Protein AF-0000000076607103 (afdb_homodimer)

Organism: NCBI:txid889453

Nearest PDB structures (foldseek):
  3c5o-assembly1_D  TM=8.698E-01  e=1.217E-13  Rhodopseudomonas palustris CGA009
  3c5o-assembly1_A  TM=8.459E-01  e=9.320E-14  Rhodopseudomonas palustris CGA009
  4pux-assembly1_A  TM=8.253E-01  e=1.853E-12  Acinetobacter baumannii AYE
  3g7g-assembly1_A  TM=8.418E-01  e=6.325E-12  Clostridium acetobutylicum ATCC 824
  3g7g-assembly1_D  TM=8.416E-01  e=3.491E-11  Clostridium acetobutylicum ATCC 824

Secondary structure (DSSP, 8-state):
------------------------------------B-EEEEEEEEEEE-PPEEEEEETTEEEEEEEEEEEEEE-SS-EEEEEEEEEEEEEE-TTS-EEEEEEEEEEETTS-EEEEEEEEEEEESSSEEEEEEEEEE--TTSTTGGGGGS-EEEEEE-PPPPTT---EEEEEEEEE-/------------------------------------B-EEEEEEEEEEE-PPEEEEEETTEEEEEEEEEEEEEEESS-EEEEEEEEEEEEEE-TTS-EEEEEEEEEEETTS-EEEEEEEEEEEESSSEEEEEEEEEE--TTSTTGGGGGS-EEEEEE-PPPPTT---EEEEEEEEE-

pLDDT: mean 83.64, std 25.49, range [22.05, 98.88]

InterPro domains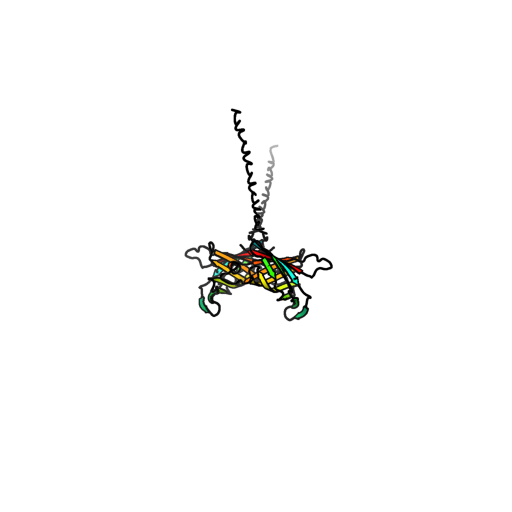:
  IPR020915 Uncharacterised protein family UPF0311 [PTHR37315] (35-120)

Foldseek 3Di:
DDDPPPPDPPPPPPPPPPPPPPPPPPCVVVPPPDDDFDKAWAKKWKWFKDDKDWPQQDPFATKIKIFTQKTWMDGPPWTFMWHRGWMWIWGQGPVGKIWIWTWTWTATPVGWIKIKTWIWIWDDDPDTDIKIKIAMDTDPPDPCNVSNPFTKMKGKAFDDDDPPDGGIIMMIIITGD/DDDPPVPPPPPPPPPPPPPPPPPPPPCVVVPPPPDDFDKAWAKKWKWFKDDKDWPQQDPFATKIKIFTQKTWMDDDPWTFMWHRGWIWIWGQGPVGKIWIWTWTWTATPVGWIKIKTWIWIWDDDPDTDIKIKIAMDTDPPDPCNVSNPFTKMKGKAFDDDDPPDGGIIMMIIITGD

Radius of gyration: 33.24 Å; Cα contacts (8 Å, |Δi|>4): 807; chains: 2; bounding box: 91×123×113 Å

Solvent-accessible surface area (backbone atoms only — not comparable to full-atom values): 19493 Å² total; per-residue (Å²): 133,86,80,79,79,76,78,78,76,78,75,78,74,73,76,76,73,72,74,70,74,70,72,72,70,74,73,72,68,72,69,77,55,58,54,69,50,52,30,38,56,48,34,41,29,43,37,28,44,52,74,73,42,77,74,37,82,49,100,74,28,36,32,38,36,31,38,32,59,17,43,37,34,44,34,86,90,46,43,35,33,32,44,65,43,48,38,31,45,32,37,36,37,88,87,64,35,34,40,35,42,27,42,38,40,35,36,34,75,90,66,49,61,32,45,40,38,44,37,32,44,35,31,87,60,100,55,79,40,44,40,30,47,41,50,53,48,41,51,77,92,44,100,49,32,70,53,60,66,60,54,30,36,34,39,63,43,77,67,87,73,54,94,89,49,77,54,50,35,36,37,40,35,25,39,58,101,134,83,77,77,74,77,78,76,77,77,76,74,74,74,74,77,74,71,72,71,76,70,73,72,70,72,73,73,67,68,68,77,54,59,56,70,49,50,30,37,58,47,33,41,29,44,37,28,44,50,74,73,42,77,74,36,82,50,101,74,30,36,33,36,35,32,40,32,59,17,43,38,34,44,34,87,90,46,44,36,33,33,45,66,42,48,38,32,45,32,36,34,37,88,86,65,35,35,40,36,42,29,42,38,40,34,35,34,74,90,67,51,60,32,44,39,38,41,37,32,46,34,31,88,61,101,56,78,42,45,40,29,47,40,49,52,47,41,51,79,92,43,99,49,34,71,54,60,65,60,54,30,35,33,39,65,42,77,66,86,74,54,94,89,49,78,56,50,37,36,36,40,37,25,38,56,103

Structure (mmCIF, N/CA/C/O backbone):
data_AF-0000000076607103-model_v1
#
loop_
_entity.id
_entity.type
_entity.pdbx_description
1 polymer 'Uncharacterized protein'
#
loop_
_atom_site.group_PDB
_atom_site.id
_atom_site.type_symbol
_atom_site.label_atom_id
_atom_site.label_alt_id
_atom_site.label_comp_id
_atom_site.label_asym_id
_atom_site.label_entity_id
_atom_site.label_seq_id
_atom_site.pdbx_PDB_ins_code
_atom_site.Cartn_x
_atom_site.Cartn_y
_atom_site.Cartn_z
_atom_site.occupancy
_atom_site.B_iso_or_equiv
_atom_site.auth_seq_id
_atom_site.auth_comp_id
_atom_site.auth_asym_id
_atom_site.auth_atom_id
_atom_site.pdbx_PDB_model_num
ATOM 1 N N . MET A 1 1 ? 32.188 -37.375 -94.125 1 26.98 1 MET A N 1
ATOM 2 C CA . MET A 1 1 ? 32.625 -36.094 -93.625 1 26.98 1 MET A CA 1
ATOM 3 C C . MET A 1 1 ? 31.531 -35.406 -92.812 1 26.98 1 MET A C 1
ATOM 5 O O . MET A 1 1 ? 31.516 -34.188 -92.688 1 26.98 1 MET A O 1
ATOM 9 N N . THR A 1 2 ? 30.5 -36.219 -92.375 1 30.75 2 THR A N 1
ATOM 10 C CA . THR A 1 2 ? 29.203 -35.75 -91.875 1 30.75 2 THR A CA 1
ATOM 11 C C . THR A 1 2 ? 29.375 -34.906 -90.625 1 30.75 2 THR A C 1
ATOM 13 O O . THR A 1 2 ? 30.031 -35.344 -89.688 1 30.75 2 THR A O 1
ATOM 16 N N . VAL A 1 3 ? 29.031 -33.625 -90.688 1 27.77 3 VAL A N 1
ATOM 17 C CA . VAL A 1 3 ? 29.094 -32.375 -89.938 1 27.77 3 VAL A CA 1
ATOM 18 C C . VAL A 1 3 ? 28.375 -32.562 -88.625 1 27.77 3 VAL A C 1
ATOM 20 O O . VAL A 1 3 ? 27.297 -33.188 -88.562 1 27.77 3 VAL A O 1
ATOM 23 N N . LEU A 1 4 ? 29.047 -32.469 -87.375 1 28.75 4 LEU A N 1
ATOM 24 C CA . LEU A 1 4 ? 29 -32.562 -85.938 1 28.75 4 LEU A CA 1
ATOM 25 C C . LEU A 1 4 ? 28.078 -31.5 -85.375 1 28.75 4 LEU A C 1
ATOM 27 O O . LEU A 1 4 ? 28.469 -30.344 -85.25 1 28.75 4 LEU A O 1
ATOM 31 N N . SER A 1 5 ? 26.812 -31.359 -86.062 1 28.78 5 SER A N 1
ATOM 32 C CA . SER A 1 5 ? 26.125 -30.156 -85.562 1 28.78 5 SER A CA 1
ATOM 33 C C . SER A 1 5 ? 26 -30.156 -84.062 1 28.78 5 SER A C 1
ATOM 35 O O . SER A 1 5 ? 25.562 -31.156 -83.438 1 28.78 5 SER A O 1
ATOM 37 N N . LYS A 1 6 ? 26.656 -29.266 -83.312 1 26.55 6 LYS A N 1
ATOM 38 C CA . LYS A 1 6 ? 26.938 -28.859 -81.938 1 26.55 6 LYS A CA 1
ATOM 39 C C . LYS A 1 6 ? 25.656 -28.391 -81.25 1 26.55 6 LYS A C 1
ATOM 41 O O . LYS A 1 6 ? 25.156 -27.297 -81.562 1 26.55 6 LYS A O 1
ATOM 46 N N . SER A 1 7 ? 24.516 -29.109 -81.312 1 28.84 7 SER A N 1
ATOM 47 C CA . SER A 1 7 ? 23.359 -28.406 -80.75 1 28.84 7 SER A CA 1
ATOM 48 C C . SER A 1 7 ? 23.641 -27.969 -79.312 1 28.84 7 SER A C 1
ATOM 50 O O . SER A 1 7 ? 24.219 -28.734 -78.562 1 28.84 7 SER A O 1
ATOM 52 N N . ILE A 1 8 ? 23.688 -26.656 -79.062 1 29.14 8 ILE A N 1
ATOM 53 C CA . ILE A 1 8 ? 23.906 -25.766 -77.938 1 29.14 8 ILE A CA 1
ATOM 54 C C . ILE A 1 8 ? 22.859 -26.047 -76.875 1 29.14 8 ILE A C 1
ATOM 56 O O . ILE A 1 8 ? 21.656 -25.969 -77.125 1 29.14 8 ILE A O 1
ATOM 60 N N . GLY A 1 9 ? 23.078 -27.109 -76 1 26.11 9 GLY A N 1
ATOM 61 C CA . GLY A 1 9 ? 22.25 -27.438 -74.875 1 26.11 9 GLY A CA 1
ATOM 62 C C . GLY A 1 9 ? 21.953 -26.25 -74 1 26.11 9 GLY A C 1
ATOM 63 O O . GLY A 1 9 ? 22.875 -25.594 -73.5 1 26.11 9 GLY A O 1
ATOM 64 N N . MET A 1 10 ? 20.891 -25.438 -74.375 1 25.95 10 MET A N 1
ATOM 65 C CA . MET A 1 10 ? 20.5 -24.266 -73.562 1 25.95 10 MET A CA 1
ATOM 66 C C . MET A 1 10 ? 20.328 -24.641 -72.125 1 25.95 10 MET A C 1
ATOM 68 O O . MET A 1 10 ? 19.609 -25.578 -71.75 1 25.95 10 MET A O 1
ATOM 72 N N . LEU A 1 11 ? 21.328 -24.344 -71.312 1 27.38 11 LEU A N 1
ATOM 73 C CA . LEU A 1 11 ? 21.438 -24.453 -69.875 1 27.38 11 LEU A CA 1
ATOM 74 C C . LEU A 1 11 ? 20.328 -23.672 -69.125 1 27.38 11 LEU A C 1
ATOM 76 O O . LEU A 1 11 ? 20.234 -22.453 -69.312 1 27.38 11 LEU A O 1
ATOM 80 N N . PHE A 1 12 ? 19.078 -24.219 -69.188 1 28.28 12 PHE A N 1
ATOM 81 C CA . PHE A 1 12 ? 18 -23.547 -68.5 1 28.28 12 PHE A CA 1
ATOM 82 C C . PHE A 1 12 ? 18.422 -23.312 -67 1 28.28 12 PHE A C 1
ATOM 84 O O . PHE A 1 12 ? 18.766 -24.25 -66.312 1 28.28 12 PHE A O 1
ATOM 91 N N . LEU A 1 13 ? 19.047 -22.172 -66.75 1 27.44 13 LEU A N 1
ATOM 92 C CA . LEU A 1 13 ? 19.375 -21.672 -65.438 1 27.44 13 LEU A CA 1
ATOM 93 C C . LEU A 1 13 ? 18.125 -21.578 -64.562 1 27.44 13 LEU A C 1
ATOM 95 O O . LEU A 1 13 ? 17.203 -20.812 -64.875 1 27.44 13 LEU A O 1
ATOM 99 N N . THR A 1 14 ? 17.609 -22.703 -64.125 1 33.16 14 THR A N 1
ATOM 100 C CA . THR A 1 14 ? 16.516 -22.656 -63.156 1 33.16 14 THR A CA 1
ATOM 101 C C . THR A 1 14 ? 16.844 -21.703 -62 1 33.16 14 THR A C 1
ATOM 103 O O . THR A 1 14 ? 17.859 -21.844 -61.344 1 33.16 14 THR A O 1
ATOM 106 N N . GLY A 1 15 ? 16.547 -20.422 -62.219 1 30.48 15 GLY A N 1
ATOM 107 C CA . GLY A 1 15 ? 16.656 -19.438 -61.125 1 30.48 15 GLY A CA 1
ATOM 108 C C . GLY A 1 15 ? 15.969 -19.875 -59.844 1 30.48 15 GLY A C 1
ATOM 109 O O . GLY A 1 15 ? 14.789 -20.234 -59.875 1 30.48 15 GLY A O 1
ATOM 110 N N . LEU A 1 16 ? 16.734 -20.5 -59.031 1 33.25 16 LEU A N 1
ATOM 111 C CA . LEU A 1 16 ? 16.344 -20.812 -57.656 1 33.25 16 LEU A CA 1
ATOM 112 C C . LEU A 1 16 ? 15.742 -19.578 -56.969 1 33.25 16 LEU A C 1
ATOM 114 O O . LEU A 1 16 ? 16.422 -18.578 -56.781 1 33.25 16 LEU A O 1
ATOM 118 N N . PHE A 1 17 ? 14.469 -19.281 -57.281 1 33.81 17 PHE A N 1
ATOM 119 C CA . PHE A 1 17 ? 13.789 -18.266 -56.5 1 33.81 17 PHE A CA 1
ATOM 120 C C . PHE A 1 17 ? 13.883 -18.578 -55 1 33.81 17 PHE A C 1
ATOM 122 O O . PHE A 1 17 ? 13.453 -19.656 -54.562 1 33.81 17 PHE A O 1
ATOM 129 N N . MET A 1 18 ? 14.984 -18.172 -54.344 1 33.03 18 MET A N 1
ATOM 130 C CA . MET A 1 18 ? 15.031 -18.172 -52.875 1 33.03 18 MET A CA 1
ATOM 131 C C . MET A 1 18 ? 13.812 -17.453 -52.312 1 33.03 18 MET A C 1
ATOM 133 O O . MET A 1 18 ? 13.578 -16.281 -52.594 1 33.03 18 MET A O 1
ATOM 137 N N . ASN A 1 19 ? 12.664 -18.094 -52.312 1 37.97 19 ASN A N 1
ATOM 138 C CA . ASN A 1 19 ? 11.617 -17.5 -51.469 1 37.97 19 ASN A CA 1
ATOM 139 C C . ASN A 1 19 ? 12.172 -17.062 -50.125 1 37.97 19 ASN A C 1
ATOM 141 O O . ASN A 1 19 ? 12.719 -17.875 -49.375 1 37.97 19 ASN A O 1
ATOM 145 N N . GLY A 1 20 ? 12.742 -15.859 -50.156 1 33.44 20 GLY A N 1
ATOM 146 C CA . GLY A 1 20 ? 13 -15.234 -48.875 1 33.44 20 GLY A CA 1
ATOM 147 C C . GLY A 1 20 ? 11.852 -15.414 -47.875 1 33.44 20 GLY A C 1
ATOM 148 O O . GLY A 1 20 ? 10.727 -14.992 -48.156 1 33.44 20 GLY A O 1
ATOM 149 N N . LEU A 1 21 ? 11.805 -16.5 -47.188 1 33.97 21 LEU A N 1
ATOM 150 C CA . LEU A 1 21 ? 10.953 -16.531 -46 1 33.97 21 LEU A CA 1
ATOM 151 C C . LEU A 1 21 ? 11.039 -15.227 -45.25 1 33.97 21 LEU A C 1
ATOM 153 O O . LEU A 1 21 ? 12.109 -14.852 -44.75 1 33.97 21 LEU A O 1
ATOM 157 N N . SER A 1 22 ? 10.352 -14.25 -45.75 1 33.19 22 SER A N 1
ATOM 158 C CA . SER A 1 22 ? 10.148 -13.133 -44.844 1 33.19 22 SER A CA 1
ATOM 159 C C . SER A 1 22 ? 9.688 -13.617 -43.469 1 33.19 22 SER A C 1
ATOM 161 O O . SER A 1 22 ? 8.633 -14.25 -43.375 1 33.19 22 SER A O 1
ATOM 163 N N . ALA A 1 23 ? 10.578 -13.883 -42.625 1 35.94 23 ALA A N 1
ATOM 164 C CA . ALA A 1 23 ? 10.227 -13.961 -41.219 1 35.94 23 ALA A CA 1
ATOM 165 C C . ALA A 1 23 ? 9.25 -12.859 -40.844 1 35.94 23 ALA A C 1
ATOM 167 O O . ALA A 1 23 ? 9.555 -11.672 -40.969 1 35.94 23 ALA A O 1
ATOM 168 N N . GLN A 1 24 ? 8.008 -13.109 -41.031 1 32.88 24 GLN A N 1
ATOM 169 C CA . GLN A 1 24 ? 7.066 -12.234 -40.344 1 32.88 24 GLN A CA 1
ATOM 170 C C . GLN A 1 24 ? 7.484 -12.016 -38.875 1 32.88 24 GLN A C 1
ATOM 172 O O . GLN A 1 24 ? 7.48 -12.953 -38.094 1 32.88 24 GLN A O 1
ATOM 177 N N . GLU A 1 25 ? 8.383 -11.133 -38.719 1 33.47 25 GLU A N 1
ATOM 178 C CA . GLU A 1 25 ? 8.547 -10.641 -37.344 1 33.47 25 GLU A CA 1
ATOM 179 C C . GLU A 1 25 ? 7.203 -10.344 -36.688 1 33.47 25 GLU A C 1
ATOM 181 O O . GLU A 1 25 ? 6.516 -9.398 -37.094 1 33.47 25 GLU A O 1
ATOM 186 N N . ASN A 1 26 ? 6.434 -11.359 -36.5 1 33.41 26 ASN A N 1
ATOM 187 C CA . ASN A 1 26 ? 5.367 -11.055 -35.531 1 33.41 26 ASN A CA 1
ATOM 188 C C . ASN A 1 26 ? 5.859 -10.141 -34.438 1 33.41 26 ASN A C 1
ATOM 190 O O . ASN A 1 26 ? 6.676 -10.547 -33.594 1 33.41 26 ASN A O 1
ATOM 194 N N . ASP A 1 27 ? 6.062 -8.922 -34.75 1 32.72 27 ASP A N 1
ATOM 195 C CA . ASP A 1 27 ? 6.199 -7.855 -33.781 1 32.72 27 ASP A CA 1
ATOM 196 C C . ASP A 1 27 ? 5.191 -8.023 -32.625 1 32.72 27 ASP A C 1
ATOM 198 O O . ASP A 1 27 ? 4.027 -7.645 -32.781 1 32.72 27 ASP A O 1
ATOM 202 N N . ASP A 1 28 ? 5.102 -9.188 -32.031 1 34.38 28 ASP A N 1
ATOM 203 C CA . ASP A 1 28 ? 4.453 -9.289 -30.734 1 34.38 28 ASP A CA 1
ATOM 204 C C . ASP A 1 28 ? 4.762 -8.07 -29.875 1 34.38 28 ASP A C 1
ATOM 206 O O . ASP A 1 28 ? 5.746 -8.062 -29.125 1 34.38 28 ASP A O 1
ATOM 210 N N . SER A 1 29 ? 4.672 -6.898 -30.391 1 35.66 29 SER A N 1
ATOM 211 C CA . SER A 1 29 ? 4.641 -5.699 -29.562 1 35.66 29 SER A CA 1
ATOM 212 C C . SER A 1 29 ? 3.881 -5.938 -28.266 1 35.66 29 SER A C 1
ATOM 214 O O . SER A 1 29 ? 2.666 -6.145 -28.281 1 35.66 29 SER A O 1
ATOM 216 N N . HIS A 1 30 ? 4.395 -6.703 -27.359 1 37.84 30 HIS A N 1
ATOM 217 C CA . HIS A 1 30 ? 3.918 -6.766 -25.984 1 37.84 30 HIS A CA 1
ATOM 218 C C . HIS A 1 30 ? 3.41 -5.406 -25.516 1 37.84 30 HIS A C 1
ATOM 220 O O . HIS A 1 30 ? 4.199 -4.48 -25.312 1 37.84 30 HIS A O 1
ATOM 226 N N . GLU A 1 31 ? 2.404 -4.836 -26.109 1 39.62 31 GLU A N 1
ATOM 227 C CA . GLU A 1 31 ? 1.742 -3.629 -25.625 1 39.62 31 GLU A CA 1
ATOM 228 C C . GLU A 1 31 ? 1.631 -3.635 -24.094 1 39.62 31 GLU A C 1
ATOM 230 O O . GLU A 1 31 ? 1.064 -4.562 -23.516 1 39.62 31 GLU A O 1
ATOM 235 N N . ILE A 1 32 ? 2.66 -3.176 -23.375 1 45.41 32 ILE A N 1
ATOM 236 C CA . ILE A 1 32 ? 2.52 -2.85 -21.969 1 45.41 32 ILE A CA 1
ATOM 237 C C . ILE A 1 32 ? 1.121 -2.297 -21.703 1 45.41 32 ILE A C 1
ATOM 239 O O . ILE A 1 32 ? 0.73 -1.277 -22.281 1 45.41 32 ILE A O 1
ATOM 243 N N . ILE A 1 33 ? 0.209 -3.129 -21.469 1 47.59 33 ILE A N 1
ATOM 244 C CA . ILE A 1 33 ? -1.151 -2.725 -21.141 1 47.59 33 ILE A CA 1
ATOM 245 C C . ILE A 1 33 ? -1.14 -1.919 -19.844 1 47.59 33 ILE A C 1
ATOM 247 O O . ILE A 1 33 ? -0.77 -2.436 -18.781 1 47.59 33 ILE A O 1
ATOM 251 N N . TYR A 1 34 ? -0.849 -0.657 -19.969 1 50.16 34 TYR A N 1
ATOM 252 C CA . TYR A 1 34 ? -1.024 0.278 -18.859 1 50.16 34 TYR A CA 1
ATOM 253 C C . TYR A 1 34 ? -2.488 0.361 -18.453 1 50.16 34 TYR A C 1
ATOM 255 O O . TYR A 1 34 ? -3.379 0.423 -19.297 1 50.16 34 TYR A O 1
ATOM 263 N N . LYS A 1 35 ? -2.771 -0.432 -17.469 1 62.88 35 LYS A N 1
ATOM 264 C CA . LYS A 1 35 ? -4.082 -0.158 -16.891 1 62.88 35 LYS A CA 1
ATOM 265 C C . LYS A 1 35 ? -4 0.951 -15.836 1 62.88 35 LYS A C 1
ATOM 267 O O . LYS A 1 35 ? -3.023 1.035 -15.094 1 62.88 35 LYS A O 1
ATOM 272 N N . SER A 1 36 ? -4.578 2.059 -16.094 1 64.38 36 SER A N 1
ATOM 273 C CA . SER A 1 36 ? -4.562 3.186 -15.172 1 64.38 36 SER A CA 1
ATOM 274 C C . SER A 1 36 ? -5.543 2.973 -14.023 1 64.38 36 SER A C 1
ATOM 276 O O . SER A 1 36 ? -6.703 2.613 -14.25 1 64.38 36 SER A O 1
ATOM 278 N N . PHE A 1 37 ? -4.848 2.754 -12.867 1 79.75 37 PHE A N 1
ATOM 279 C CA . PHE A 1 37 ? -5.703 2.928 -11.695 1 79.75 37 PHE A CA 1
ATOM 280 C C . PHE A 1 37 ? -6.168 4.375 -11.578 1 79.75 37 PHE A C 1
ATOM 282 O O . PHE A 1 37 ? -5.375 5.301 -11.75 1 79.75 37 PHE A O 1
ATOM 289 N N . LYS A 1 38 ? -7.387 4.461 -11.492 1 85.94 38 LYS A N 1
ATOM 290 C CA . LYS A 1 38 ? -7.887 5.793 -11.164 1 85.94 38 LYS A CA 1
ATOM 291 C C . LYS A 1 38 ? -7.641 6.129 -9.695 1 85.94 38 LYS A C 1
ATOM 293 O O . LYS A 1 38 ? -7.793 5.27 -8.828 1 85.94 38 LYS A O 1
ATOM 298 N N . THR A 1 39 ? -7.125 7.32 -9.508 1 90.56 39 THR A N 1
ATOM 299 C CA . THR A 1 39 ? -6.945 7.793 -8.141 1 90.56 39 THR A CA 1
ATOM 300 C C . THR A 1 39 ? -7.59 9.164 -7.949 1 90.56 39 THR A C 1
ATOM 302 O O . THR A 1 39 ? -7.848 9.875 -8.922 1 90.56 39 THR A O 1
ATOM 305 N N . GLU A 1 40 ? -7.902 9.453 -6.77 1 90.94 40 GLU A N 1
ATOM 306 C CA . GLU A 1 40 ? -8.438 10.742 -6.363 1 90.94 40 GLU A CA 1
ATOM 307 C C . GLU A 1 40 ? -7.562 11.391 -5.293 1 90.94 40 GLU A C 1
ATOM 309 O O . GLU A 1 40 ? -7.23 10.758 -4.289 1 90.94 40 GLU A O 1
ATOM 314 N N . LEU A 1 41 ? -7.219 12.641 -5.594 1 94.25 41 LEU A N 1
ATOM 315 C CA . LEU A 1 41 ? -6.488 13.367 -4.562 1 94.25 41 LEU A CA 1
ATOM 316 C C . LEU A 1 41 ? -7.367 13.602 -3.34 1 94.25 41 LEU A C 1
ATOM 318 O O . LEU A 1 41 ? -8.445 14.188 -3.449 1 94.25 41 LEU A O 1
ATOM 322 N N . VAL A 1 42 ? -6.906 13.164 -2.252 1 96.19 42 VAL A N 1
ATOM 323 C CA . VAL A 1 42 ? -7.641 13.359 -1.008 1 96.19 42 VAL A CA 1
ATOM 324 C C . VAL A 1 42 ? -7.168 14.648 -0.33 1 96.19 42 VAL A C 1
ATOM 326 O O . VAL A 1 42 ? -7.977 15.523 -0.014 1 96.19 42 VAL A O 1
ATOM 329 N N . TRP A 1 43 ? -5.844 14.734 -0.106 1 97 43 TRP A N 1
ATOM 330 C CA . TRP A 1 43 ? -5.27 15.992 0.368 1 97 43 TRP A CA 1
ATOM 331 C C . TRP A 1 43 ? -3.791 16.094 0.01 1 97 43 TRP A C 1
ATOM 333 O O . TRP A 1 43 ? -3.186 15.102 -0.415 1 97 43 TRP A O 1
ATOM 343 N N . GLU A 1 44 ? -3.291 17.281 0.095 1 97.12 44 GLU A N 1
ATOM 344 C CA . GLU A 1 44 ? -1.863 17.578 0.172 1 97.12 44 GLU A CA 1
ATOM 345 C C . GLU A 1 44 ? -1.49 18.141 1.538 1 97.12 44 GLU A C 1
ATOM 347 O O . GLU A 1 44 ? -2.219 18.969 2.094 1 97.12 44 GLU A O 1
ATOM 352 N N . ALA A 1 45 ? -0.36 17.703 1.973 1 98.12 45 ALA A N 1
ATOM 353 C CA . ALA A 1 45 ? 0.106 18.188 3.271 1 98.12 45 ALA A CA 1
ATOM 354 C C . ALA A 1 45 ? 1.499 18.797 3.162 1 98.12 45 ALA A C 1
ATOM 356 O O . ALA A 1 45 ? 2.338 18.312 2.395 1 98.12 45 ALA A O 1
ATOM 357 N N . LYS A 1 46 ? 1.69 19.797 3.877 1 98 46 LYS A N 1
ATOM 358 C CA . LYS A 1 46 ? 3.01 20.312 4.223 1 98 46 LYS A CA 1
ATOM 359 C C . LYS A 1 46 ? 3.395 19.938 5.648 1 98 46 LYS A C 1
ATOM 361 O O . LYS A 1 46 ? 2.805 20.438 6.609 1 98 46 LYS A O 1
ATOM 366 N N . VAL A 1 47 ? 4.371 19.109 5.754 1 98.69 47 VAL A N 1
ATOM 367 C CA . VAL A 1 47 ? 4.719 18.562 7.059 1 98.69 47 VAL A CA 1
ATOM 368 C C . VAL A 1 47 ? 6.082 19.094 7.496 1 98.69 47 VAL A C 1
ATOM 370 O O . VAL A 1 47 ? 7.098 18.828 6.844 1 98.69 47 VAL A O 1
ATOM 373 N N . LYS A 1 48 ? 6.066 19.734 8.562 1 98.44 48 LYS A N 1
ATOM 374 C CA . LYS A 1 48 ? 7.297 20.281 9.141 1 98.44 48 LYS A CA 1
ATOM 375 C C . LYS A 1 48 ? 8.086 19.188 9.859 1 98.44 48 LYS A C 1
ATOM 377 O O . LYS A 1 48 ? 7.512 18.375 10.578 1 98.44 48 LYS A O 1
ATOM 382 N N . ILE A 1 49 ? 9.406 19.234 9.625 1 98.38 49 ILE A N 1
ATOM 383 C CA . ILE A 1 49 ? 10.211 18.156 10.203 1 98.38 49 ILE A CA 1
ATOM 384 C C . ILE A 1 49 ? 11.375 18.766 10.984 1 98.38 49 ILE A C 1
ATOM 386 O O . ILE A 1 49 ? 11.781 19.906 10.734 1 98.38 49 ILE A O 1
ATOM 390 N N . GLY A 1 50 ? 11.844 17.984 11.953 1 97.69 50 GLY A N 1
ATOM 391 C CA . GLY A 1 50 ? 12.961 18.406 12.789 1 97.69 50 GLY A CA 1
ATOM 392 C C . GLY A 1 50 ? 14.289 17.828 12.344 1 97.69 50 GLY A C 1
ATOM 393 O O . GLY A 1 50 ? 14.391 17.25 11.258 1 97.69 50 GLY A O 1
ATOM 394 N N . GLU A 1 51 ? 15.234 18.031 13.211 1 96.44 51 GLU A N 1
ATOM 395 C CA . GLU A 1 51 ? 16.578 17.547 12.922 1 96.44 51 GLU A CA 1
ATOM 396 C C . GLU A 1 51 ? 16.641 16.016 12.945 1 96.44 51 GLU A C 1
ATOM 398 O O . GLU A 1 51 ? 16.078 15.391 13.844 1 96.44 51 GLU A O 1
ATOM 403 N N . MET A 1 52 ? 17.297 15.531 11.984 1 97.19 52 MET A N 1
ATOM 404 C CA . MET A 1 52 ? 17.469 14.078 11.883 1 97.19 52 MET A CA 1
ATOM 405 C C . MET A 1 52 ? 18.281 13.547 13.062 1 97.19 52 MET A C 1
ATOM 407 O O . MET A 1 52 ? 19.281 14.148 13.445 1 97.19 52 MET A O 1
ATOM 411 N N . ILE A 1 53 ? 17.859 12.477 13.656 1 96.94 53 ILE A N 1
ATOM 412 C CA . ILE A 1 53 ? 18.609 11.695 14.641 1 96.94 53 ILE A CA 1
ATOM 413 C C . ILE A 1 53 ? 19.203 10.461 13.969 1 96.94 53 ILE A C 1
ATOM 415 O O . ILE A 1 53 ? 18.469 9.609 13.461 1 96.94 53 ILE A O 1
ATOM 419 N N . ASN A 1 54 ? 20.469 10.336 14.039 1 96.81 54 ASN A N 1
ATOM 420 C CA . ASN A 1 54 ? 21.156 9.203 13.43 1 96.81 54 ASN A CA 1
ATOM 421 C C . ASN A 1 54 ? 21.359 8.07 14.43 1 96.81 54 ASN A C 1
ATOM 423 O O . ASN A 1 54 ? 22.234 8.148 15.297 1 96.81 54 ASN A O 1
ATOM 427 N N . LEU A 1 55 ? 20.594 7.062 14.359 1 95.5 55 LEU A N 1
ATOM 428 C CA . LEU A 1 55 ? 20.812 5.863 15.156 1 95.5 55 LEU A CA 1
ATOM 429 C C . LEU A 1 55 ? 22.047 5.109 14.656 1 95.5 55 LEU A C 1
ATOM 431 O O . LEU A 1 55 ? 22.828 4.582 15.461 1 95.5 55 LEU A O 1
ATOM 435 N N . GLY A 1 56 ? 22.172 5.078 13.383 1 95.31 56 GLY A N 1
ATOM 436 C CA . GLY A 1 56 ? 23.328 4.457 12.766 1 95.31 56 GLY A CA 1
ATOM 437 C C . GLY A 1 56 ? 23.078 3.035 12.305 1 95.31 56 GLY A C 1
ATOM 438 O O . GLY A 1 56 ? 21.938 2.656 12.047 1 95.31 56 GLY A O 1
ATOM 439 N N . GLU A 1 57 ? 24.188 2.34 12.062 1 95.12 57 GLU A N 1
ATOM 440 C CA . GLU A 1 57 ? 24.078 0.954 11.617 1 95.12 57 GLU A CA 1
ATOM 441 C C . GLU A 1 57 ? 23.375 0.09 12.648 1 95.12 57 GLU A C 1
ATOM 443 O O . GLU A 1 57 ? 23.688 0.137 13.836 1 95.12 57 GLU A O 1
ATOM 448 N N . SER A 1 58 ? 22.391 -0.582 12.117 1 92.19 58 SER A N 1
ATOM 449 C CA . SER A 1 58 ? 21.625 -1.506 12.945 1 92.19 58 SER A CA 1
ATOM 450 C C . SER A 1 58 ? 21.594 -2.904 12.336 1 92.19 58 SER A C 1
ATOM 452 O O . SER A 1 58 ? 22.219 -3.148 11.297 1 92.19 58 SER A O 1
ATOM 454 N N . LYS A 1 59 ? 20.906 -3.818 12.992 1 92.38 59 LYS A N 1
ATOM 455 C CA . LYS A 1 59 ? 20.812 -5.191 12.508 1 92.38 59 LYS A CA 1
ATOM 456 C C . LYS A 1 59 ? 20.094 -5.246 11.156 1 92.38 59 LYS A C 1
ATOM 458 O O . LYS A 1 59 ? 20.156 -6.262 10.461 1 92.38 59 LYS A O 1
ATOM 463 N N . ARG A 1 60 ? 19.422 -4.234 10.672 1 93 60 ARG A N 1
ATOM 464 C CA . ARG A 1 60 ? 18.625 -4.258 9.453 1 93 60 ARG A CA 1
ATOM 465 C C . ARG A 1 60 ? 19.203 -3.322 8.398 1 93 60 ARG A C 1
ATOM 467 O O . ARG A 1 60 ? 18.75 -3.318 7.254 1 93 60 ARG A O 1
ATOM 474 N N . GLY A 1 61 ? 20.047 -2.529 8.758 1 95.19 61 GLY A N 1
ATOM 475 C CA . GLY A 1 61 ? 20.578 -1.446 7.945 1 95.19 61 GLY A CA 1
ATOM 476 C C . GLY A 1 61 ? 20.734 -0.151 8.719 1 95.19 61 GLY A C 1
ATOM 477 O O . GLY A 1 61 ? 20.734 -0.151 9.945 1 95.19 61 GLY A O 1
ATOM 478 N N . VAL A 1 62 ? 20.891 0.923 8.055 1 97.31 62 VAL A N 1
ATOM 479 C CA . VAL A 1 62 ? 21.109 2.205 8.719 1 97.31 62 VAL A CA 1
ATOM 480 C C . VAL A 1 62 ? 19.766 2.816 9.109 1 97.31 62 VAL A C 1
ATOM 482 O O . VAL A 1 62 ? 18.859 2.908 8.289 1 97.31 62 VAL A O 1
ATOM 485 N N . ARG A 1 63 ? 19.703 3.229 10.359 1 97.69 63 ARG A N 1
ATOM 486 C CA . ARG A 1 63 ? 18.453 3.789 10.898 1 97.69 63 ARG A CA 1
ATOM 487 C C . ARG A 1 63 ? 18.625 5.27 11.219 1 97.69 63 ARG A C 1
ATOM 489 O O . ARG A 1 63 ? 19.609 5.676 11.828 1 97.69 63 ARG A O 1
ATOM 496 N N . ARG A 1 64 ? 17.656 6.039 10.672 1 98.12 64 ARG A N 1
ATOM 497 C CA . ARG A 1 64 ? 17.516 7.461 10.984 1 98.12 64 ARG A CA 1
ATOM 498 C C . ARG A 1 64 ? 16.094 7.781 11.438 1 98.12 64 ARG A C 1
ATOM 500 O O . ARG A 1 64 ? 15.133 7.133 11.016 1 98.12 64 ARG A O 1
ATOM 507 N N . ILE A 1 65 ? 16.031 8.727 12.32 1 98.44 65 ILE A N 1
ATOM 508 C CA . ILE A 1 65 ? 14.719 9.141 12.812 1 98.44 65 ILE A CA 1
ATOM 509 C C . ILE A 1 65 ? 14.539 10.641 12.617 1 98.44 65 ILE A C 1
ATOM 511 O O . ILE A 1 65 ? 15.445 11.422 12.898 1 98.44 65 ILE A O 1
ATOM 515 N N . ILE A 1 66 ? 13.406 11.062 12.117 1 98.62 66 ILE A N 1
ATOM 516 C CA . ILE A 1 66 ? 13.086 12.469 11.898 1 98.62 66 ILE A CA 1
ATOM 517 C C . ILE A 1 66 ? 11.812 12.836 12.648 1 98.62 66 ILE A C 1
ATOM 519 O O . ILE A 1 66 ? 10.742 12.297 12.375 1 98.62 66 ILE A O 1
ATOM 523 N N . PRO A 1 67 ? 11.922 13.781 13.586 1 98.62 67 PRO A N 1
ATOM 524 C CA . PRO A 1 67 ? 10.719 14.227 14.297 1 98.62 67 PRO A CA 1
ATOM 525 C C . PRO A 1 67 ? 9.742 14.977 13.391 1 98.62 67 PRO A C 1
ATOM 527 O O . PRO A 1 67 ? 10.172 15.711 12.5 1 98.62 67 PRO A O 1
ATOM 530 N N . ILE A 1 68 ? 8.508 14.773 13.594 1 98.81 68 ILE A N 1
ATOM 531 C CA . ILE A 1 68 ? 7.449 15.531 12.938 1 98.81 68 ILE A CA 1
ATOM 532 C C . ILE A 1 68 ? 6.984 16.672 13.852 1 98.81 68 ILE A C 1
ATOM 534 O O . ILE A 1 68 ? 6.578 16.422 14.992 1 98.81 68 ILE A O 1
ATOM 538 N N . LEU A 1 69 ? 6.891 17.906 13.352 1 98.69 69 LEU A N 1
ATOM 539 C CA . LEU A 1 69 ? 6.758 19.078 14.219 1 98.69 69 LEU A CA 1
ATOM 540 C C . LEU A 1 69 ? 5.445 19.797 13.953 1 98.69 69 LEU A C 1
ATOM 542 O O . LEU A 1 69 ? 5.172 20.844 14.562 1 98.69 69 LEU A O 1
ATOM 546 N N . GLY A 1 70 ? 4.719 19.344 13.023 1 98.62 70 GLY A N 1
ATOM 547 C CA . GLY A 1 70 ? 3.465 20 12.68 1 98.62 70 GLY A CA 1
ATOM 548 C C . GLY A 1 70 ? 3.277 20.172 11.188 1 98.62 70 GLY A C 1
ATOM 549 O O . GLY A 1 70 ? 3.842 19.406 10.391 1 98.62 70 GLY A O 1
ATOM 550 N N . GLY A 1 71 ? 2.361 21.094 10.836 1 98.56 71 GLY A N 1
ATOM 551 C CA . GLY A 1 71 ? 2.068 21.391 9.438 1 98.56 71 GLY A CA 1
ATOM 552 C C . GLY A 1 71 ? 0.583 21.531 9.156 1 98.56 71 GLY A C 1
ATOM 553 O O . GLY A 1 71 ? -0.21 21.766 10.07 1 98.56 71 GLY A O 1
ATOM 554 N N . THR A 1 72 ? 0.317 21.516 7.863 1 98.69 72 THR A N 1
ATOM 555 C CA . THR A 1 72 ? -1.062 21.656 7.41 1 98.69 72 THR A CA 1
ATOM 556 C C . THR A 1 72 ? -1.392 20.641 6.324 1 98.69 72 THR A C 1
ATOM 558 O O . THR A 1 72 ? -0.49 20.078 5.695 1 98.69 72 THR A O 1
ATOM 561 N N . PHE A 1 73 ? -2.6 20.297 6.234 1 98.5 73 PHE A N 1
ATOM 562 C CA . PHE A 1 73 ? -3.086 19.531 5.098 1 98.5 73 PHE A CA 1
ATOM 563 C C . PHE A 1 73 ? -4.395 20.109 4.57 1 98.5 73 PHE A C 1
ATOM 565 O O . PHE A 1 73 ? -5.18 20.672 5.328 1 98.5 73 PHE A O 1
ATOM 572 N N . SER A 1 74 ? -4.551 19.953 3.258 1 98.19 74 SER A N 1
ATOM 573 C CA . SER A 1 74 ? -5.727 20.516 2.594 1 98.19 74 SER A CA 1
ATOM 574 C C . SER A 1 74 ? -6.184 19.625 1.445 1 98.19 74 SER A C 1
ATO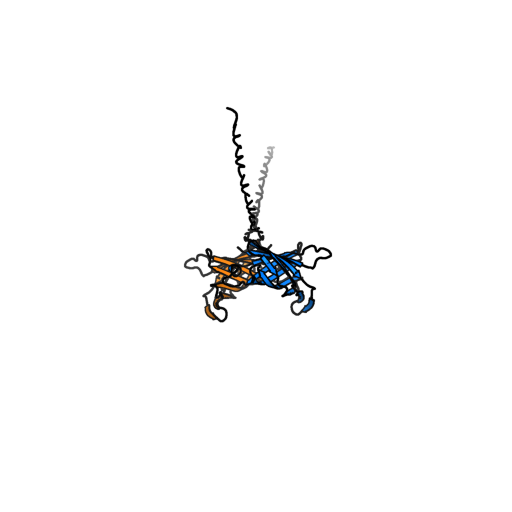M 576 O O . SER A 1 74 ? -5.363 19.156 0.651 1 98.19 74 SER A O 1
ATOM 578 N N . GLY A 1 75 ? -7.453 19.375 1.388 1 95.69 75 GLY A N 1
ATOM 579 C CA . GLY A 1 75 ? -8.109 18.641 0.314 1 95.69 75 GLY A CA 1
ATOM 580 C C . GLY A 1 75 ? -9.508 19.141 0.016 1 95.69 75 GLY A C 1
ATOM 581 O O . GLY A 1 75 ? -9.922 20.188 0.54 1 95.69 75 GLY A O 1
ATOM 582 N N . THR A 1 76 ? -10.227 18.578 -0.947 1 87.5 76 THR A N 1
ATOM 583 C CA . THR A 1 76 ? -11.531 19.047 -1.387 1 87.5 76 THR A CA 1
ATOM 584 C C . THR A 1 76 ? -12.523 19.062 -0.225 1 87.5 76 THR A C 1
ATOM 586 O O . THR A 1 76 ? -13.242 20.031 -0.019 1 87.5 76 THR A O 1
ATOM 589 N N . ASN A 1 77 ? -12.57 18.125 0.682 1 89.38 77 ASN A N 1
ATOM 590 C CA . ASN A 1 77 ? -13.547 18.078 1.768 1 89.38 77 ASN A CA 1
ATOM 591 C C . ASN A 1 77 ? -12.883 17.75 3.102 1 89.38 77 ASN A C 1
ATOM 593 O O . ASN A 1 77 ? -13.516 17.156 3.982 1 89.38 77 ASN A O 1
ATOM 597 N N . ILE A 1 78 ? -11.664 18.141 3.148 1 96.62 78 ILE A N 1
ATOM 598 C CA . ILE A 1 78 ? -10.945 17.812 4.371 1 96.62 78 ILE A CA 1
ATOM 599 C C . ILE A 1 78 ? -9.719 18.719 4.508 1 96.62 78 ILE A C 1
ATOM 601 O O . ILE A 1 78 ? -8.875 18.766 3.607 1 96.62 78 ILE A O 1
ATOM 605 N N . ASN A 1 79 ? -9.703 19.453 5.637 1 98.38 79 ASN A N 1
ATOM 606 C CA . ASN A 1 79 ? -8.602 20.359 5.938 1 98.38 79 ASN A CA 1
ATOM 607 C C . ASN A 1 79 ? -8.273 20.375 7.43 1 98.38 79 ASN A C 1
ATOM 609 O O . ASN A 1 79 ? -9.133 20.062 8.258 1 98.38 79 ASN A O 1
ATOM 613 N N . GLY A 1 80 ? -7.051 20.734 7.703 1 98.75 80 GLY A N 1
ATOM 614 C CA . GLY A 1 80 ? -6.676 20.859 9.102 1 98.75 80 GLY A CA 1
ATOM 615 C C . GLY A 1 80 ? -5.18 20.969 9.312 1 98.75 80 GLY A C 1
ATOM 616 O O . GLY A 1 80 ? -4.473 21.562 8.492 1 98.75 80 GLY A O 1
ATOM 617 N N . VAL A 1 81 ? -4.773 20.469 10.453 1 98.88 81 VAL A N 1
ATOM 618 C CA . VAL A 1 81 ? -3.361 20.609 10.797 1 98.88 81 VAL A CA 1
ATOM 619 C C . VAL A 1 81 ? -2.771 19.234 11.109 1 98.88 81 VAL A C 1
ATOM 621 O O . VAL A 1 81 ? -3.502 18.297 11.469 1 98.88 81 VAL A O 1
ATOM 624 N N . VAL A 1 82 ? -1.466 19.141 10.828 1 98.88 82 VAL A N 1
ATOM 625 C CA . VAL A 1 82 ? -0.662 18.047 11.375 1 98.88 82 VAL A CA 1
ATOM 626 C C . VAL A 1 82 ? -0.279 18.359 12.82 1 98.88 82 VAL A C 1
ATOM 628 O O . VAL A 1 82 ? 0.273 19.422 13.109 1 98.88 82 VAL A O 1
ATOM 631 N N . LEU A 1 83 ? -0.597 17.484 13.758 1 98.81 83 LEU A N 1
ATOM 632 C CA . LEU A 1 83 ? -0.233 17.719 15.156 1 98.81 83 LEU A CA 1
ATOM 633 C C . LEU A 1 83 ? 1.27 17.562 15.359 1 98.81 83 LEU A C 1
ATOM 635 O O . LEU A 1 83 ? 1.902 16.734 14.711 1 98.81 83 LEU A O 1
ATOM 639 N N . PRO A 1 84 ? 1.81 18.344 16.234 1 98.5 84 PRO A N 1
ATOM 640 C CA . PRO A 1 84 ? 3.262 18.312 16.422 1 98.5 84 PRO A CA 1
ATOM 641 C C . PRO A 1 84 ? 3.723 17.125 17.281 1 98.5 84 PRO A C 1
ATOM 643 O O . PRO A 1 84 ? 4.285 17.328 18.359 1 98.5 84 PRO A O 1
ATOM 646 N N . MET A 1 85 ? 3.566 15.984 16.828 1 98.19 85 MET A N 1
ATOM 647 C CA . MET A 1 85 ? 3.994 14.742 17.453 1 98.19 85 MET A CA 1
ATOM 648 C C . MET A 1 85 ? 4.16 13.633 16.406 1 98.19 85 MET A C 1
ATOM 650 O O . MET A 1 85 ? 3.508 13.656 15.367 1 98.19 85 MET A O 1
ATOM 654 N N . GLY A 1 86 ? 4.922 12.672 16.75 1 98.38 86 GLY A N 1
ATOM 655 C CA . GLY A 1 86 ? 5.219 11.562 15.859 1 98.38 86 GLY A CA 1
ATOM 656 C C . GLY A 1 86 ? 6.605 11.633 15.258 1 98.38 86 GLY A C 1
ATOM 657 O O . GLY A 1 86 ? 7.359 12.57 15.531 1 98.38 86 GLY A O 1
ATOM 658 N N . GLU A 1 87 ? 6.922 10.586 14.508 1 98.62 87 GLU A N 1
ATOM 659 C CA . GLU A 1 87 ? 8.25 10.453 13.914 1 98.62 87 GLU A CA 1
ATOM 660 C C . GLU A 1 87 ? 8.195 9.656 12.609 1 98.62 87 GLU A C 1
ATOM 662 O O . GLU A 1 87 ? 7.285 8.852 12.414 1 98.62 87 GLU A O 1
ATOM 667 N N . ASP A 1 88 ? 9.141 9.93 11.859 1 98.75 88 ASP A N 1
ATOM 668 C CA . ASP A 1 88 ? 9.477 9.102 10.703 1 98.75 88 ASP A CA 1
ATOM 669 C C . ASP A 1 88 ? 10.703 8.234 10.984 1 98.75 88 ASP A C 1
ATOM 671 O O . ASP A 1 88 ? 11.797 8.758 11.219 1 98.75 88 ASP A O 1
ATOM 675 N N . TRP A 1 89 ? 10.516 6.941 10.992 1 98.62 89 TRP A N 1
ATOM 676 C CA . TRP A 1 89 ? 11.602 5.977 11.102 1 98.62 89 TRP A CA 1
ATOM 677 C C . TRP A 1 89 ? 12.047 5.504 9.727 1 98.62 89 TRP A C 1
ATOM 679 O O . TRP A 1 89 ? 11.297 4.832 9.016 1 98.62 89 TRP A O 1
ATOM 689 N N . GLN A 1 90 ? 13.305 5.867 9.414 1 98.56 90 GLN A N 1
ATOM 690 C CA . GLN A 1 90 ? 13.844 5.52 8.109 1 98.56 90 GLN A CA 1
ATOM 691 C C . GLN A 1 90 ? 14.836 4.367 8.211 1 98.56 90 GLN A C 1
ATOM 693 O O . GLN A 1 90 ? 15.633 4.312 9.148 1 98.56 90 GLN A O 1
ATOM 698 N N . LEU A 1 91 ? 14.773 3.447 7.32 1 98.5 91 LEU A N 1
ATOM 699 C CA . LEU A 1 91 ? 15.727 2.354 7.18 1 98.5 91 LEU A CA 1
ATOM 700 C C . LEU A 1 91 ? 16.375 2.369 5.797 1 98.5 91 LEU A C 1
ATOM 702 O O . LEU A 1 91 ? 15.68 2.236 4.785 1 98.5 91 LEU A O 1
ATOM 706 N N . VAL A 1 92 ? 17.641 2.582 5.773 1 97.69 92 VAL A N 1
ATOM 707 C CA . VAL A 1 92 ? 18.375 2.357 4.531 1 97.69 92 VAL A CA 1
ATOM 708 C C . VAL A 1 92 ? 18.734 0.879 4.406 1 97.69 92 VAL A C 1
ATOM 710 O O . VAL A 1 92 ? 19.562 0.371 5.16 1 97.69 92 VAL A O 1
ATOM 713 N N . ARG A 1 93 ? 18.172 0.262 3.418 1 96.75 93 ARG A N 1
ATOM 714 C CA . ARG A 1 93 ? 18.406 -1.159 3.182 1 96.75 93 ARG A CA 1
ATOM 715 C C . ARG A 1 93 ? 19.797 -1.403 2.615 1 96.75 93 ARG A C 1
ATOM 717 O O . ARG A 1 93 ? 20.391 -0.513 2 1 96.75 93 ARG A O 1
ATOM 724 N N . PRO A 1 94 ? 20.25 -2.623 2.756 1 93.75 94 PRO A N 1
ATOM 725 C CA . PRO A 1 94 ? 21.547 -2.963 2.182 1 93.75 94 PRO A CA 1
ATOM 726 C C . PRO A 1 94 ? 21.594 -2.805 0.664 1 93.75 94 PRO A C 1
ATOM 728 O O . PRO A 1 94 ? 22.656 -2.594 0.087 1 93.75 94 PRO A O 1
ATOM 731 N N . ASP A 1 95 ? 20.484 -2.881 0.039 1 93.88 95 ASP A N 1
ATOM 732 C CA . ASP A 1 95 ? 20.484 -2.773 -1.417 1 93.88 95 ASP A CA 1
ATOM 733 C C . ASP A 1 95 ? 20.375 -1.316 -1.86 1 93.88 95 ASP A C 1
ATOM 735 O O . ASP A 1 95 ? 20.219 -1.034 -3.051 1 93.88 95 ASP A O 1
ATOM 739 N N . GLY A 1 96 ? 20.281 -0.403 -0.924 1 94.69 96 GLY A N 1
ATOM 740 C CA . GLY A 1 96 ? 20.391 1.012 -1.243 1 94.69 96 GLY A CA 1
ATOM 741 C C . GLY A 1 96 ? 19.078 1.752 -1.128 1 94.69 96 GLY A C 1
ATOM 742 O O . GLY A 1 96 ? 19.047 2.979 -1.014 1 94.69 96 GLY A O 1
ATOM 743 N N . ASP A 1 97 ? 17.984 1.066 -1.208 1 97.81 97 ASP A N 1
ATOM 744 C CA . ASP A 1 97 ? 16.688 1.717 -1.067 1 97.81 97 ASP A CA 1
ATOM 745 C C . ASP A 1 97 ? 16.469 2.205 0.362 1 97.81 97 ASP A C 1
ATOM 747 O O . ASP A 1 97 ? 17.031 1.646 1.308 1 97.81 97 ASP A O 1
ATOM 751 N N . THR A 1 98 ? 15.68 3.229 0.506 1 98.12 98 THR A N 1
ATOM 752 C CA . THR A 1 98 ? 15.289 3.723 1.82 1 98.12 98 THR A CA 1
ATOM 753 C C . THR A 1 98 ? 13.789 3.508 2.053 1 98.12 98 THR A C 1
ATOM 755 O O . THR A 1 98 ? 12.969 3.865 1.206 1 98.12 98 THR A O 1
ATOM 758 N N . GLU A 1 99 ? 13.477 2.846 3.1 1 98.69 99 GLU A N 1
ATOM 759 C CA . GLU A 1 99 ? 12.094 2.713 3.559 1 98.69 99 GLU A CA 1
ATOM 760 C C . GLU A 1 99 ? 11.797 3.68 4.699 1 98.69 99 GLU A C 1
ATOM 762 O O . GLU A 1 99 ? 12.523 3.723 5.691 1 98.69 99 GLU A O 1
ATOM 767 N N . LEU A 1 100 ? 10.711 4.457 4.512 1 98.75 100 LEU A N 1
ATOM 768 C CA . LEU A 1 100 ? 10.242 5.348 5.57 1 98.75 100 LEU A CA 1
ATOM 769 C C . LEU A 1 100 ? 8.992 4.789 6.234 1 98.75 100 LEU A C 1
ATOM 771 O O . LEU A 1 100 ? 8.109 4.258 5.562 1 98.75 100 LEU A O 1
ATOM 775 N N . TYR A 1 101 ? 8.93 4.941 7.523 1 98.75 101 TYR A N 1
ATOM 776 C CA . TYR A 1 101 ? 7.754 4.656 8.336 1 98.75 101 TYR A CA 1
ATOM 777 C C . TYR A 1 101 ? 7.402 5.844 9.227 1 98.75 101 TYR A C 1
ATOM 779 O O . TYR A 1 101 ? 8.016 6.039 10.281 1 98.75 101 TYR A O 1
ATOM 787 N N . ALA A 1 102 ? 6.41 6.609 8.836 1 98.88 102 ALA A N 1
ATOM 788 C CA . ALA A 1 102 ? 5.977 7.773 9.609 1 98.88 102 ALA A CA 1
ATOM 789 C C . ALA A 1 102 ? 4.602 7.535 10.234 1 98.88 102 ALA A C 1
ATOM 791 O O . ALA A 1 102 ? 3.652 7.168 9.539 1 98.88 102 ALA A O 1
ATOM 792 N N . ARG A 1 103 ? 4.535 7.734 11.5 1 98.88 103 ARG A N 1
ATOM 793 C CA . ARG A 1 103 ? 3.252 7.758 12.195 1 98.88 103 ARG A CA 1
ATOM 794 C C . ARG A 1 103 ? 2.99 9.125 12.812 1 98.88 103 ARG A C 1
ATOM 796 O O . ARG A 1 103 ? 3.824 9.648 13.555 1 98.88 103 ARG A O 1
ATOM 803 N N . TYR A 1 104 ? 1.839 9.703 12.492 1 98.75 104 TYR A N 1
ATOM 804 C CA . TYR A 1 104 ? 1.461 11.016 13.008 1 98.75 104 TYR A CA 1
ATOM 805 C C . TYR A 1 104 ? -0.054 11.188 13.008 1 98.75 104 TYR A C 1
ATOM 807 O O . TYR A 1 104 ? -0.788 10.266 12.641 1 98.75 104 TYR A O 1
ATOM 815 N N . LEU A 1 105 ? -0.46 12.32 13.547 1 98.88 105 LEU A N 1
ATOM 816 C CA . LEU A 1 105 ? -1.887 12.594 13.68 1 98.88 105 LEU A CA 1
ATOM 817 C C . LEU A 1 105 ? -2.262 13.875 12.945 1 98.88 105 LEU A C 1
ATOM 819 O O . LEU A 1 105 ? -1.511 14.852 12.969 1 98.88 105 LEU A O 1
ATOM 823 N N . LEU A 1 106 ? -3.41 13.812 12.359 1 98.88 106 LEU A N 1
ATOM 824 C CA . LEU A 1 106 ? -4.078 15 11.836 1 98.88 106 LEU A CA 1
ATOM 825 C C . LEU A 1 106 ? -5.223 15.43 12.75 1 98.88 106 LEU A C 1
ATOM 827 O O . LEU A 1 106 ? -5.887 14.586 13.359 1 98.88 106 LEU A O 1
ATOM 831 N N . LYS A 1 107 ? -5.391 16.688 12.82 1 98.88 107 LYS A N 1
ATOM 832 C CA . LYS A 1 107 ? -6.609 17.25 13.375 1 98.88 107 LYS A CA 1
ATOM 833 C C . LYS A 1 107 ? -7.344 18.109 12.344 1 98.88 107 LYS A C 1
ATOM 835 O O . LYS A 1 107 ? -6.797 19.078 11.836 1 98.88 107 LYS A O 1
ATOM 840 N N . THR A 1 108 ? -8.555 17.688 12.062 1 98.75 108 THR A N 1
ATOM 841 C CA . THR A 1 108 ? -9.352 18.422 11.094 1 98.75 108 THR A CA 1
ATOM 842 C C . THR A 1 108 ? -9.883 19.719 11.703 1 98.75 108 THR A C 1
ATOM 844 O O . THR A 1 108 ? -9.93 19.859 12.93 1 98.75 108 THR A O 1
ATOM 847 N N . ASP A 1 109 ? -10.297 20.609 10.805 1 98.5 109 ASP A N 1
ATOM 848 C CA . ASP A 1 109 ? -10.805 21.906 11.258 1 98.5 109 ASP A CA 1
ATOM 849 C C . ASP A 1 109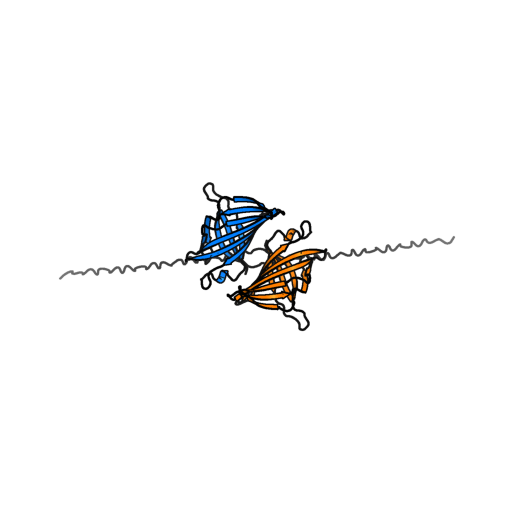 ? -12.031 21.734 12.148 1 98.5 109 ASP A C 1
ATOM 851 O O . ASP A 1 109 ? -12.25 22.516 13.078 1 98.5 109 ASP A O 1
ATOM 855 N N . ASP A 1 110 ? -12.773 20.734 11.828 1 98.12 110 ASP A N 1
ATOM 856 C CA . ASP A 1 110 ? -13.977 20.484 12.617 1 98.12 110 ASP A CA 1
ATOM 857 C C . ASP A 1 110 ? -13.68 19.562 13.805 1 98.12 110 ASP A C 1
ATOM 859 O O . ASP A 1 110 ? -14.602 19.078 14.453 1 98.12 110 ASP A O 1
ATOM 863 N N . GLY A 1 111 ? -12.477 19.188 14.039 1 98.38 111 GLY A N 1
ATOM 864 C CA . GLY A 1 111 ? -12.062 18.734 15.352 1 98.38 111 GLY A CA 1
ATOM 865 C C . GLY A 1 111 ? -11.805 17.234 15.414 1 98.38 111 GLY A C 1
ATOM 866 O O . GLY A 1 111 ? -11.469 16.703 16.469 1 98.38 111 GLY A O 1
ATOM 867 N N . TYR A 1 112 ? -11.867 16.547 14.344 1 98.62 112 TYR A N 1
ATOM 868 C CA . TYR A 1 112 ? -11.641 15.102 14.367 1 98.62 112 TYR A CA 1
ATOM 869 C C . TYR A 1 112 ? -10.156 14.789 14.242 1 98.62 112 TYR A C 1
ATOM 871 O O . TYR A 1 112 ? -9.422 15.484 13.547 1 98.62 112 TYR A O 1
ATOM 879 N N . ILE A 1 113 ? -9.766 13.664 14.914 1 98.88 113 ILE A N 1
ATOM 880 C CA . ILE A 1 113 ? -8.391 13.18 14.867 1 98.88 113 ILE A CA 1
ATOM 881 C C . ILE A 1 113 ? -8.305 11.984 13.922 1 98.88 113 ILE A C 1
ATOM 883 O O . ILE A 1 113 ? -9.156 11.094 13.953 1 98.88 113 ILE A O 1
ATOM 887 N N . ILE A 1 114 ? -7.297 12.039 13.055 1 98.75 114 ILE A N 1
ATOM 888 C CA . ILE A 1 114 ? -7.035 10.945 12.117 1 98.75 114 ILE A CA 1
ATOM 889 C C . ILE A 1 114 ? -5.598 10.469 12.273 1 98.75 114 ILE A C 1
ATOM 891 O O . ILE A 1 114 ? -4.66 11.266 12.227 1 98.75 114 ILE A O 1
ATOM 895 N N . GLN A 1 115 ? -5.383 9.188 12.523 1 98.88 115 GLN A N 1
ATOM 896 C CA . GLN A 1 115 ? -4.039 8.625 12.508 1 98.88 115 GLN A CA 1
ATOM 897 C C . GLN A 1 115 ? -3.57 8.367 11.078 1 98.88 115 GLN A C 1
ATOM 899 O O . GLN A 1 115 ? -4.336 7.867 10.25 1 98.88 115 GLN A O 1
ATOM 904 N N . VAL A 1 116 ? -2.357 8.719 10.836 1 98.88 116 VAL A N 1
ATOM 905 C CA . VAL A 1 116 ? -1.716 8.445 9.555 1 98.88 116 VAL A CA 1
ATOM 906 C C . VAL A 1 116 ? -0.482 7.574 9.773 1 98.88 116 VAL A C 1
ATOM 908 O O . VAL A 1 116 ? 0.408 7.926 10.547 1 98.88 116 VAL A O 1
ATOM 911 N N . ILE A 1 117 ? -0.463 6.43 9.164 1 98.88 117 ILE A N 1
ATOM 912 C CA . ILE A 1 117 ? 0.769 5.68 8.953 1 98.88 117 ILE A CA 1
ATOM 913 C C . ILE A 1 117 ? 1.179 5.762 7.484 1 98.88 117 ILE A C 1
ATOM 915 O O . ILE A 1 117 ? 0.463 5.273 6.605 1 98.88 117 ILE A O 1
ATOM 919 N N . ASN A 1 118 ? 2.262 6.422 7.262 1 98.81 118 ASN A N 1
ATOM 920 C CA . ASN A 1 118 ? 2.77 6.668 5.918 1 98.81 118 ASN A CA 1
ATOM 921 C C . ASN A 1 118 ? 4.055 5.891 5.652 1 98.81 118 ASN A C 1
ATOM 923 O O . ASN A 1 118 ? 5.113 6.234 6.184 1 98.81 118 ASN A O 1
ATOM 927 N N . LYS A 1 119 ? 3.975 4.859 4.816 1 98.81 119 LYS A N 1
ATOM 928 C CA . LYS A 1 119 ? 5.129 4.043 4.449 1 98.81 119 LYS A CA 1
ATOM 929 C C . LYS A 1 119 ? 5.633 4.398 3.057 1 98.81 119 LYS A C 1
ATOM 931 O O . LYS A 1 119 ? 4.941 4.164 2.061 1 98.81 119 LYS A O 1
ATOM 936 N N . VAL A 1 120 ? 6.859 4.906 2.986 1 98.38 120 VAL A N 1
ATOM 937 C CA . VAL A 1 120 ? 7.43 5.375 1.727 1 98.38 120 VAL A CA 1
ATOM 938 C C . VAL A 1 120 ? 8.562 4.449 1.297 1 98.38 120 VAL A C 1
ATOM 940 O O . VAL A 1 120 ? 9.344 3.982 2.133 1 98.38 120 VAL A O 1
ATOM 943 N N . LEU A 1 121 ? 8.625 4.23 0.03 1 98.5 121 LEU A N 1
ATOM 944 C CA . LEU A 1 121 ? 9.812 3.652 -0.585 1 98.5 121 LEU A CA 1
ATOM 945 C C . LEU A 1 121 ? 10.523 4.68 -1.457 1 98.5 121 LEU A C 1
ATOM 947 O O . LEU A 1 121 ? 9.914 5.281 -2.342 1 98.5 121 LEU A O 1
ATOM 951 N N . MET A 1 122 ? 11.789 4.867 -1.169 1 97.56 122 MET A N 1
ATOM 952 C CA . MET A 1 122 ? 12.656 5.691 -2.006 1 97.56 122 MET A CA 1
ATOM 953 C C . MET A 1 122 ? 13.727 4.84 -2.688 1 97.56 122 MET A C 1
ATOM 955 O O . MET A 1 122 ? 14.391 4.035 -2.037 1 97.56 122 MET A O 1
ATOM 959 N N . HIS A 1 123 ? 13.812 5.027 -3.914 1 97.25 123 HIS A N 1
ATOM 960 C CA . HIS A 1 123 ? 14.805 4.344 -4.734 1 97.25 123 HIS A CA 1
ATOM 961 C C . HIS A 1 123 ? 15.523 5.32 -5.664 1 97.25 123 HIS A C 1
ATOM 963 O O . HIS A 1 123 ? 14.875 6.047 -6.422 1 97.25 123 HIS A O 1
ATOM 969 N N . GLU A 1 124 ? 16.844 5.34 -5.574 1 92.94 124 GLU A N 1
ATOM 970 C CA . GLU A 1 124 ? 17.641 6.227 -6.422 1 92.94 124 GLU A CA 1
ATOM 971 C C . GLU A 1 124 ? 17.906 5.602 -7.789 1 92.94 124 GLU A C 1
ATOM 973 O O . GLU A 1 124 ? 18.531 4.547 -7.883 1 92.94 124 GLU A O 1
ATOM 978 N N . GLY A 1 125 ? 17.281 6.062 -8.797 1 88.88 125 GLY A N 1
ATOM 979 C CA . GLY A 1 125 ? 17.547 5.727 -10.188 1 88.88 125 GLY A CA 1
ATOM 980 C C . GLY A 1 125 ? 17.828 6.941 -11.047 1 88.88 125 GLY A C 1
ATOM 981 O O . GLY A 1 125 ? 18.531 7.863 -10.625 1 88.88 125 GLY A O 1
ATOM 982 N N . SER A 1 126 ? 17.406 6.84 -12.336 1 87.69 126 SER A N 1
ATOM 983 C CA . SER A 1 126 ? 17.531 8.031 -13.164 1 87.69 126 SER A CA 1
ATOM 984 C C . SER A 1 126 ? 16.781 9.211 -12.555 1 87.69 126 SER A C 1
ATOM 986 O O . SER A 1 126 ? 17.266 10.352 -12.617 1 87.69 126 SER A O 1
ATOM 988 N N . GLN A 1 127 ? 15.633 8.859 -11.984 1 90.19 127 GLN A N 1
ATOM 989 C CA . GLN A 1 127 ? 14.875 9.797 -11.148 1 90.19 127 GLN A CA 1
ATOM 990 C C . GLN A 1 127 ? 14.594 9.203 -9.773 1 90.19 127 GLN A C 1
ATOM 992 O O . GLN A 1 127 ? 14.562 7.98 -9.609 1 90.19 127 GLN A O 1
ATOM 997 N N . LEU A 1 128 ? 14.438 10.117 -8.891 1 92.38 128 LEU A N 1
ATOM 998 C CA . LEU A 1 128 ? 14.125 9.633 -7.551 1 92.38 128 LEU A CA 1
ATOM 999 C C . LEU A 1 128 ? 12.711 9.055 -7.5 1 92.38 128 LEU A C 1
ATOM 1001 O O . LEU A 1 128 ? 11.742 9.742 -7.824 1 92.38 128 LEU A O 1
ATOM 1005 N N . TYR A 1 129 ? 12.734 7.816 -7.25 1 95.19 129 TYR A N 1
ATOM 1006 C CA . TYR A 1 129 ? 11.469 7.16 -6.945 1 95.19 129 TYR A CA 1
ATOM 1007 C C . TYR A 1 129 ? 11.062 7.398 -5.496 1 95.19 129 TYR A C 1
ATOM 1009 O O . TYR A 1 129 ? 11.82 7.086 -4.574 1 95.19 129 TYR A O 1
ATOM 1017 N N . SER A 1 130 ? 9.906 7.98 -5.25 1 96.19 130 SER A N 1
ATOM 1018 C CA . SER A 1 130 ? 9.391 8.289 -3.92 1 96.19 130 SER A CA 1
ATOM 1019 C C . SER A 1 130 ? 7.875 8.133 -3.867 1 96.19 130 SER A C 1
ATOM 1021 O O . SER A 1 130 ? 7.141 9.078 -4.156 1 96.19 130 SER A O 1
ATOM 1023 N N . LYS A 1 131 ? 7.445 6.934 -3.547 1 96.94 131 LYS A N 1
ATOM 1024 C CA . LYS A 1 131 ? 6.027 6.59 -3.467 1 96.94 131 LYS A CA 1
ATOM 1025 C C . LYS A 1 131 ? 5.691 5.953 -2.123 1 96.94 131 LYS A C 1
ATOM 1027 O O . LYS A 1 131 ? 6.57 5.418 -1.444 1 96.94 131 LYS A O 1
ATOM 1032 N N . SER A 1 132 ? 4.383 6.137 -1.799 1 97.06 132 SER A N 1
ATOM 1033 C CA . SER A 1 132 ? 4.039 5.621 -0.478 1 97.06 132 SER A CA 1
ATOM 1034 C C . SER A 1 132 ? 2.713 4.867 -0.505 1 97.06 132 SER A C 1
ATOM 1036 O O . SER A 1 132 ? 1.941 4.992 -1.46 1 97.06 132 SER A O 1
ATOM 1038 N N . VAL A 1 133 ? 2.543 3.984 0.431 1 98.5 133 VAL A N 1
ATOM 1039 C CA . VAL A 1 133 ? 1.279 3.398 0.866 1 98.5 133 VAL A CA 1
ATOM 1040 C C . VAL A 1 133 ? 0.89 3.963 2.229 1 98.5 133 VAL A C 1
ATOM 1042 O O . VAL A 1 133 ? 1.71 4.004 3.148 1 98.5 133 VAL A O 1
ATOM 1045 N N . ILE A 1 134 ? -0.383 4.402 2.326 1 98.44 134 ILE A N 1
ATOM 1046 C CA . ILE A 1 134 ? -0.826 5.09 3.537 1 98.44 134 ILE A CA 1
ATOM 1047 C C . ILE A 1 134 ? -1.978 4.316 4.176 1 98.44 134 ILE A C 1
ATOM 1049 O O . ILE A 1 134 ? -2.906 3.889 3.482 1 98.44 134 ILE A O 1
ATOM 1053 N N . ASP A 1 135 ? -1.824 4.078 5.414 1 98.31 135 ASP A N 1
ATOM 1054 C CA . ASP A 1 135 ? -2.908 3.543 6.234 1 98.31 135 ASP A CA 1
ATOM 1055 C C . ASP A 1 135 ? -3.533 4.637 7.098 1 98.31 135 ASP A C 1
ATOM 1057 O O . ASP A 1 135 ? -2.83 5.336 7.832 1 98.31 135 ASP A O 1
ATOM 1061 N N . LEU A 1 136 ? -4.844 4.773 7.012 1 98.69 136 LEU A N 1
ATOM 1062 C CA . LEU A 1 136 ? -5.578 5.793 7.754 1 98.69 136 LEU A CA 1
ATOM 1063 C C . LEU A 1 136 ? -6.566 5.152 8.719 1 98.69 136 LEU A C 1
ATOM 1065 O O . LEU A 1 136 ? -7.199 4.148 8.391 1 98.69 136 LEU A O 1
ATOM 1069 N N . GLU A 1 137 ? -6.68 5.789 9.859 1 98.5 137 GLU A N 1
ATOM 1070 C CA . GLU A 1 137 ? -7.711 5.43 10.828 1 98.5 137 GLU A CA 1
ATOM 1071 C C . GLU A 1 137 ? -8.484 6.664 11.289 1 98.5 137 GLU A C 1
ATOM 1073 O O . GLU A 1 137 ? -7.91 7.574 11.883 1 98.5 137 GLU A O 1
ATOM 1078 N N . ALA A 1 138 ? -9.742 6.66 11 1 98.5 138 ALA A N 1
ATOM 1079 C CA . ALA A 1 138 ? -10.633 7.762 11.352 1 98.5 138 ALA A CA 1
ATOM 1080 C C . ALA A 1 138 ? -11.75 7.285 12.273 1 98.5 138 ALA A C 1
ATOM 1082 O O . ALA A 1 138 ? -12.109 6.105 12.266 1 98.5 138 ALA A O 1
ATOM 1083 N N . PRO A 1 139 ? -12.266 8.18 13.047 1 97.94 139 PRO A N 1
ATOM 1084 C CA . PRO A 1 139 ? -13.375 7.773 13.914 1 97.94 139 PRO A CA 1
ATOM 1085 C C . PRO A 1 139 ? -14.594 7.289 13.133 1 97.94 139 PRO A C 1
ATOM 1087 O O . PRO A 1 139 ? -14.961 7.902 12.125 1 97.94 139 PRO A O 1
ATOM 1090 N N . ILE A 1 140 ? -15.172 6.227 13.625 1 96.19 140 ILE A N 1
ATOM 1091 C CA . ILE A 1 140 ? -16.422 5.75 13.055 1 96.19 140 ILE A CA 1
ATOM 1092 C C . ILE A 1 140 ? -17.531 6.77 13.312 1 96.19 140 ILE A C 1
ATOM 1094 O O . ILE A 1 140 ? -17.516 7.461 14.336 1 96.19 140 ILE A O 1
ATOM 1098 N N . ASN A 1 141 ? -18.469 6.914 12.438 1 96.06 141 ASN A N 1
ATOM 1099 C CA . ASN A 1 141 ? -19.609 7.824 12.523 1 96.06 141 ASN A CA 1
ATOM 1100 C C . ASN A 1 141 ? -19.172 9.281 12.406 1 96.06 141 ASN A C 1
ATOM 1102 O O . ASN A 1 141 ? -19.906 10.188 12.812 1 96.06 141 ASN A O 1
ATOM 1106 N N . SER A 1 142 ? -18.031 9.516 12.016 1 97.44 142 SER A N 1
ATOM 1107 C CA . SER A 1 142 ? -17.578 10.852 11.656 1 97.44 142 SER A CA 1
ATOM 1108 C C . SER A 1 142 ? -17.75 11.117 10.164 1 97.44 142 SER A C 1
ATOM 1110 O O . SER A 1 142 ? -17.953 10.188 9.383 1 97.44 142 SER A O 1
ATOM 1112 N N . PRO A 1 143 ? -17.609 12.422 9.781 1 97.25 143 PRO A N 1
ATOM 1113 C CA . PRO A 1 143 ? -17.641 12.727 8.352 1 97.25 143 PRO A CA 1
ATOM 1114 C C . PRO A 1 143 ? -16.469 12.102 7.598 1 97.25 143 PRO A C 1
ATOM 1116 O O . PRO A 1 143 ? -16.453 12.094 6.363 1 97.25 143 PRO A O 1
ATOM 1119 N N . TYR A 1 144 ? -15.516 11.469 8.305 1 98.06 144 TYR A N 1
ATOM 1120 C CA . TYR A 1 144 ? -14.289 10.992 7.676 1 98.06 144 TYR A CA 1
ATOM 1121 C C . TYR A 1 144 ? -14.195 9.469 7.754 1 98.06 144 TYR A C 1
ATOM 1123 O O . TYR A 1 144 ? -13.141 8.891 7.48 1 98.06 144 TYR A O 1
ATOM 1131 N N . GLU A 1 145 ? -15.25 8.859 8.156 1 97.06 145 GLU A N 1
ATOM 1132 C CA . GLU A 1 145 ? -15.273 7.402 8.266 1 97.06 145 GLU A CA 1
ATOM 1133 C C . GLU A 1 145 ? -14.898 6.738 6.941 1 97.06 145 GLU A C 1
ATOM 1135 O O . GLU A 1 145 ? -14.328 5.645 6.93 1 97.06 145 GLU A O 1
ATOM 1140 N N . TYR A 1 146 ? -15.141 7.418 5.836 1 95.25 146 TYR A N 1
ATOM 1141 C CA . TYR A 1 146 ? -14.859 6.879 4.508 1 95.25 146 TYR A CA 1
ATOM 1142 C C . TYR A 1 146 ? -13.375 6.594 4.344 1 95.25 146 TYR A C 1
ATOM 1144 O O . TYR A 1 146 ? -12.984 5.754 3.525 1 95.25 146 TYR A O 1
ATOM 1152 N N . LEU A 1 147 ? -12.531 7.148 5.102 1 97.62 147 LEU A N 1
ATOM 1153 C CA . LEU A 1 147 ? -11.086 6.969 5.02 1 97.62 147 LEU A CA 1
ATOM 1154 C C . LEU A 1 147 ? -10.688 5.578 5.508 1 97.62 147 LEU A C 1
ATOM 1156 O O . LEU A 1 147 ? -9.562 5.133 5.262 1 97.62 147 LEU A O 1
ATOM 1160 N N . ASN A 1 148 ? -11.547 4.852 6.191 1 97.81 148 ASN A N 1
ATOM 1161 C CA . ASN A 1 148 ? -11.242 3.525 6.723 1 97.81 148 ASN A CA 1
ATOM 1162 C C . ASN A 1 148 ? -11.43 2.441 5.664 1 97.81 148 ASN A C 1
ATOM 1164 O O . ASN A 1 148 ? -11.109 1.274 5.902 1 97.81 148 ASN A O 1
ATOM 1168 N N . HIS A 1 149 ? -11.961 2.852 4.473 1 97.44 149 HIS A N 1
ATOM 1169 C CA . HIS A 1 149 ? -12.523 1.823 3.607 1 97.44 149 HIS A CA 1
ATOM 1170 C C . HIS A 1 149 ? -11.852 1.82 2.238 1 97.44 149 HIS A C 1
ATOM 1172 O O . HIS A 1 149 ? -12.453 1.403 1.246 1 97.44 149 HIS A O 1
ATOM 1178 N N . ALA A 1 150 ? -10.609 2.268 2.166 1 96.5 150 ALA A N 1
ATOM 1179 C CA . ALA A 1 150 ? -9.883 2.256 0.9 1 96.5 150 ALA A CA 1
ATOM 1180 C C . ALA A 1 150 ? -8.375 2.139 1.136 1 96.5 150 ALA A C 1
ATOM 1182 O O . ALA A 1 150 ? -7.902 2.318 2.26 1 96.5 150 ALA A O 1
ATOM 1183 N N . ILE A 1 151 ? -7.746 1.804 0.065 1 96.5 151 ILE A N 1
ATOM 1184 C CA . ILE A 1 151 ? -6.289 1.885 0.018 1 96.5 151 ILE A CA 1
ATOM 1185 C C . ILE A 1 151 ? -5.863 3.281 -0.428 1 96.5 151 ILE A C 1
ATOM 1187 O O . ILE A 1 151 ? -6.453 3.854 -1.349 1 96.5 151 ILE A O 1
ATOM 1191 N N . PHE A 1 152 ? -4.848 3.764 0.175 1 97.62 152 PHE A N 1
ATOM 1192 C CA . PHE A 1 152 ? -4.309 5.07 -0.185 1 97.62 152 PHE A CA 1
ATOM 1193 C C . PHE A 1 152 ? -2.842 4.957 -0.591 1 97.62 152 PHE A C 1
ATOM 1195 O O . PHE A 1 152 ? -2.072 4.227 0.039 1 97.62 152 PHE A O 1
ATOM 1202 N N . ILE A 1 153 ? -2.518 5.625 -1.641 1 97.38 153 ILE A N 1
ATOM 1203 C CA . ILE A 1 153 ? -1.135 5.75 -2.09 1 97.38 153 ILE A CA 1
ATOM 1204 C C . ILE A 1 153 ? -0.715 7.219 -2.055 1 97.38 153 ILE A C 1
ATOM 1206 O O . ILE A 1 153 ? -1.559 8.109 -1.923 1 97.38 153 ILE A O 1
ATOM 1210 N N . GLY A 1 154 ? 0.575 7.453 -2.143 1 96.62 154 GLY A N 1
ATOM 1211 C CA . GLY A 1 154 ? 0.99 8.836 -1.975 1 96.62 154 GLY A CA 1
ATOM 1212 C C . GLY A 1 154 ? 2.322 9.141 -2.633 1 96.62 154 GLY A C 1
ATOM 1213 O O . GLY A 1 154 ? 2.936 8.266 -3.242 1 96.62 154 GLY A O 1
ATOM 1214 N N . THR A 1 155 ? 2.656 10.414 -2.562 1 95.88 155 THR A N 1
ATOM 1215 C CA . THR A 1 155 ? 3.938 10.945 -3.012 1 95.88 155 THR A CA 1
ATOM 1216 C C . THR A 1 155 ? 4.629 11.711 -1.886 1 95.88 155 THR A C 1
ATOM 1218 O O . THR A 1 155 ? 3.971 12.211 -0.971 1 95.88 155 THR A O 1
ATOM 1221 N N . LEU A 1 156 ? 5.898 11.727 -1.954 1 96 156 LEU A N 1
ATOM 1222 C CA . LEU A 1 156 ? 6.742 12.531 -1.084 1 96 156 LEU A CA 1
ATOM 1223 C C . LEU A 1 156 ? 7.645 13.453 -1.903 1 96 156 LEU A C 1
ATOM 1225 O O . LEU A 1 156 ? 8.453 12.984 -2.707 1 96 156 LEU A O 1
ATOM 1229 N N . GLY A 1 157 ? 7.453 14.75 -1.651 1 94.88 157 GLY A N 1
ATOM 1230 C CA . GLY A 1 157 ? 8.242 15.758 -2.338 1 94.88 157 GLY A CA 1
ATOM 1231 C C . GLY A 1 157 ? 9.117 16.578 -1.402 1 94.88 157 GLY A C 1
ATOM 1232 O O . GLY A 1 157 ? 8.789 16.75 -0.229 1 94.88 157 GLY A O 1
ATOM 1233 N N . PHE A 1 158 ? 10.156 17.047 -1.963 1 93.19 158 PHE A N 1
ATOM 1234 C CA . PHE A 1 158 ? 11.117 17.875 -1.254 1 93.19 158 PHE A CA 1
ATOM 1235 C C . PHE A 1 158 ? 11.211 19.266 -1.88 1 93.19 158 PHE A C 1
ATOM 1237 O O . PHE A 1 158 ? 11.828 19.438 -2.934 1 93.19 158 PHE A O 1
ATOM 1244 N N . PRO A 1 159 ? 10.672 20.188 -1.2 1 92.31 159 PRO A N 1
ATOM 1245 C CA . PRO A 1 159 ? 10.664 21.531 -1.785 1 92.31 159 PRO A CA 1
ATOM 1246 C C . PRO A 1 159 ? 12.023 22.219 -1.695 1 92.31 159 PRO A C 1
ATOM 1248 O O . PRO A 1 159 ? 12.867 21.828 -0.884 1 92.31 159 PRO A O 1
ATOM 1251 N N . ASP A 1 160 ? 12.117 23.188 -2.586 1 90.38 160 ASP A N 1
ATOM 1252 C CA . ASP A 1 160 ? 13.234 24.109 -2.41 1 90.38 160 ASP A CA 1
ATOM 1253 C C . ASP A 1 160 ? 12.977 25.062 -1.246 1 90.38 160 ASP A C 1
ATOM 1255 O O . ASP A 1 160 ? 12.023 25.859 -1.282 1 90.38 160 ASP A O 1
ATOM 1259 N N . LEU A 1 161 ? 13.789 24.969 -0.343 1 89.06 161 LEU A N 1
ATOM 1260 C CA . LEU A 1 161 ? 13.57 25.75 0.861 1 89.06 161 LEU A CA 1
ATOM 1261 C C . LEU A 1 161 ? 14.125 27.172 0.691 1 89.06 161 LEU A C 1
ATOM 1263 O O . LEU A 1 161 ? 15.188 27.344 0.088 1 89.06 161 LEU A O 1
ATOM 1267 N N . LYS A 1 162 ? 13.383 28.031 1.216 1 88.19 162 LYS A N 1
ATOM 1268 C CA . LYS A 1 162 ? 13.898 29.406 1.331 1 88.19 162 LYS A CA 1
ATOM 1269 C C . LYS A 1 162 ? 14.812 29.547 2.541 1 88.19 162 LYS A C 1
ATOM 1271 O O . LYS A 1 162 ? 14.766 28.719 3.463 1 88.19 162 LYS A O 1
ATOM 1276 N N . GLU A 1 163 ? 15.719 30.5 2.531 1 85.69 163 GLU A N 1
ATOM 1277 C CA . GLU A 1 163 ? 16.734 30.688 3.562 1 85.69 163 GLU A CA 1
ATOM 1278 C C . GLU A 1 163 ? 16.109 30.656 4.957 1 85.69 163 GLU A C 1
ATOM 1280 O O . GLU A 1 163 ? 16.656 30.047 5.875 1 85.69 163 GLU A O 1
ATOM 1285 N N . ASP A 1 164 ? 14.953 31.25 5.254 1 88.56 164 ASP A N 1
ATOM 1286 C CA . ASP A 1 164 ? 14.398 31.375 6.602 1 88.56 164 ASP A CA 1
ATOM 1287 C C . ASP A 1 164 ? 13.219 30.422 6.793 1 88.56 164 ASP A C 1
ATOM 1289 O O . ASP A 1 164 ? 12.445 30.578 7.742 1 88.56 164 ASP A O 1
ATOM 1293 N N . GLU A 1 165 ? 13.25 29.406 6.02 1 89.88 165 GLU A N 1
ATOM 1294 C CA . GLU A 1 165 ? 12.102 28.516 6.133 1 89.88 165 GLU A CA 1
ATOM 1295 C C . GLU A 1 165 ? 12.469 27.219 6.867 1 89.88 165 GLU A C 1
ATOM 1297 O O . GLU A 1 165 ? 13.523 26.641 6.609 1 89.88 165 GLU A O 1
ATOM 1302 N N . ASP A 1 166 ? 11.633 26.922 7.84 1 92.62 166 ASP A N 1
ATOM 1303 C CA . ASP A 1 166 ? 11.797 25.625 8.492 1 92.62 166 ASP A CA 1
ATOM 1304 C C . ASP A 1 166 ? 11.625 24.484 7.492 1 92.62 166 ASP A C 1
ATOM 1306 O O . ASP A 1 166 ? 10.812 24.578 6.574 1 92.62 166 ASP A O 1
ATOM 1310 N N . PRO A 1 167 ? 12.43 23.438 7.715 1 96.06 167 PRO A N 1
ATOM 1311 C CA . PRO A 1 167 ? 12.32 22.297 6.785 1 96.06 167 PRO A CA 1
ATOM 1312 C C . PRO A 1 167 ? 10.93 21.656 6.801 1 96.06 167 PRO A C 1
ATOM 1314 O O . PRO A 1 167 ? 10.305 21.547 7.855 1 96.06 167 PRO A O 1
ATOM 1317 N N . TYR A 1 168 ? 10.461 21.359 5.66 1 97.38 168 TYR A N 1
ATOM 1318 C CA . TYR A 1 168 ? 9.211 20.625 5.52 1 97.38 168 TYR A CA 1
ATOM 1319 C C . TYR A 1 168 ? 9.234 19.75 4.27 1 97.38 168 TYR A C 1
ATOM 1321 O O . TYR A 1 168 ? 10.094 19.922 3.402 1 97.38 168 TYR A O 1
ATOM 1329 N N . VAL A 1 169 ? 8.398 18.766 4.23 1 97.56 169 VAL A N 1
ATOM 1330 C CA . VAL A 1 169 ? 8.195 17.922 3.055 1 97.56 169 VAL A CA 1
ATOM 1331 C C . VAL A 1 169 ? 6.746 18.047 2.586 1 97.56 169 VAL A C 1
ATOM 1333 O O . VAL A 1 169 ? 5.879 18.484 3.338 1 97.56 169 VAL A O 1
ATOM 1336 N N . ILE A 1 170 ? 6.535 17.703 1.33 1 97.25 170 ILE A N 1
ATOM 1337 C CA . ILE A 1 170 ? 5.203 17.734 0.734 1 97.25 170 ILE A CA 1
ATOM 1338 C C . ILE A 1 170 ? 4.707 16.312 0.502 1 97.25 170 ILE A C 1
ATOM 1340 O O . ILE A 1 170 ? 5.371 15.516 -0.171 1 97.25 170 ILE A O 1
ATOM 1344 N N . ILE A 1 171 ? 3.561 16.031 1.073 1 97.5 171 ILE A N 1
ATOM 1345 C CA . ILE A 1 171 ? 2.973 14.695 0.942 1 97.5 171 ILE A CA 1
ATOM 1346 C C . ILE A 1 171 ? 1.64 14.797 0.203 1 97.5 171 ILE A C 1
ATOM 1348 O O . ILE A 1 171 ? 0.735 15.516 0.634 1 97.5 171 ILE A O 1
ATOM 1352 N N . GLY A 1 172 ? 1.533 14.094 -0.912 1 96.38 172 GLY A N 1
ATOM 1353 C CA . GLY A 1 172 ? 0.251 13.883 -1.565 1 96.38 172 GLY A CA 1
ATOM 1354 C C . GLY A 1 172 ? -0.385 12.547 -1.214 1 96.38 172 GLY A C 1
ATOM 1355 O O . GLY A 1 172 ? 0.29 11.516 -1.204 1 96.38 172 GLY A O 1
ATOM 1356 N N . VAL A 1 173 ? -1.65 12.586 -0.875 1 97.12 173 VAL A N 1
ATOM 1357 C CA . VAL A 1 173 ? -2.383 11.375 -0.534 1 97.12 173 VAL A CA 1
ATOM 1358 C C . VAL A 1 173 ? -3.531 11.164 -1.521 1 97.12 173 VAL A C 1
ATOM 1360 O O . VAL A 1 173 ? -4.359 12.062 -1.715 1 97.12 173 VAL A O 1
ATOM 1363 N N . TYR A 1 174 ? -3.57 9.984 -2.043 1 96 174 TYR A N 1
ATOM 1364 C CA . TYR A 1 174 ? -4.523 9.656 -3.098 1 96 174 TYR A CA 1
ATOM 1365 C C . TYR A 1 174 ? -5.293 8.383 -2.762 1 96 174 TYR A C 1
ATOM 1367 O O . TYR A 1 174 ? -4.699 7.391 -2.33 1 96 174 TYR A O 1
ATOM 1375 N N . LYS A 1 175 ? -6.555 8.445 -2.924 1 95.5 175 LYS A N 1
ATOM 1376 C CA . LYS A 1 175 ? -7.391 7.254 -2.787 1 95.5 175 LYS A CA 1
ATOM 1377 C C . LYS A 1 175 ? -7.316 6.387 -4.043 1 95.5 175 LYS A C 1
ATOM 1379 O O . LYS A 1 175 ? -7.484 6.883 -5.156 1 95.5 175 LYS A O 1
ATOM 1384 N N . LEU A 1 176 ? -6.973 5.152 -3.832 1 94.38 176 LEU A N 1
ATOM 1385 C CA . LEU A 1 176 ? -7.039 4.203 -4.938 1 94.38 176 LEU A CA 1
ATOM 1386 C C . LEU A 1 176 ? -8.477 3.799 -5.223 1 94.38 176 LEU A C 1
ATOM 1388 O O . LEU A 1 176 ? -9.156 3.244 -4.355 1 94.38 176 LEU A O 1
ATOM 1392 N N . LEU A 1 177 ? -8.953 4.125 -6.523 1 90 177 LEU A N 1
ATOM 1393 C CA . LEU A 1 177 ? -10.375 3.914 -6.805 1 90 177 LEU A CA 1
ATOM 1394 C C . LEU A 1 177 ? -10.617 2.51 -7.348 1 90 177 LEU A C 1
ATOM 1396 O O . LEU A 1 177 ? -9.734 1.928 -7.988 1 90 177 LEU A O 1
ATOM 1400 N N . MET B 1 1 ? -58.094 87.625 -5.336 1 24.52 1 MET B N 1
ATOM 1401 C CA . MET B 1 1 ? -58.125 86.875 -6.566 1 24.52 1 MET B CA 1
ATOM 1402 C C . MET B 1 1 ? -57.094 85.75 -6.523 1 24.52 1 MET B C 1
ATOM 1404 O O . MET B 1 1 ? -57.375 84.625 -6.898 1 24.52 1 MET B O 1
ATOM 1408 N N . THR B 1 2 ? -55.781 86.25 -6.41 1 22.05 2 THR B N 1
ATOM 1409 C CA . THR B 1 2 ? -54.844 85.5 -7.227 1 22.05 2 THR B CA 1
ATOM 1410 C C . THR B 1 2 ? -54.562 84.125 -6.625 1 22.05 2 THR B C 1
ATOM 1412 O O . THR B 1 2 ? -54.938 83.875 -5.469 1 22.05 2 THR B O 1
ATOM 1415 N N . VAL B 1 3 ? -53.312 83.812 -6.598 1 24.38 3 VAL B N 1
ATOM 1416 C CA . VAL B 1 3 ? -52.312 83 -7.324 1 24.38 3 VAL B CA 1
ATOM 1417 C C . VAL B 1 3 ? -51.812 81.875 -6.461 1 24.38 3 VAL B C 1
ATOM 1419 O O . VAL B 1 3 ? -50.906 82 -5.656 1 24.38 3 VAL B O 1
ATOM 1422 N N . LEU B 1 4 ? -52.656 81.25 -5.535 1 27.22 4 LEU B N 1
ATOM 1423 C CA . LEU B 1 4 ? -52.031 80.312 -4.59 1 27.22 4 LEU B CA 1
ATOM 1424 C C . LEU B 1 4 ? -51.469 79.125 -5.316 1 27.22 4 LEU B C 1
ATOM 1426 O O . LEU B 1 4 ? -52.188 78.25 -5.719 1 27.22 4 LEU B O 1
ATOM 1430 N N . SER B 1 5 ? -50.688 79.438 -6.5 1 26.91 5 SER B N 1
ATOM 1431 C CA . SER B 1 5 ? -50.312 78.25 -7.289 1 26.91 5 SER B CA 1
ATOM 1432 C C . SER B 1 5 ? -49.531 77.25 -6.461 1 26.91 5 SER B C 1
ATOM 1434 O O . SER B 1 5 ? -48.469 77.562 -5.941 1 26.91 5 SER B O 1
ATOM 1436 N N . LYS B 1 6 ? -50.219 76.438 -5.66 1 26.94 6 LYS B N 1
ATOM 1437 C CA . LYS B 1 6 ? -49.625 75.375 -4.852 1 26.94 6 LYS B CA 1
ATOM 1438 C C . LYS B 1 6 ? -48.75 74.438 -5.703 1 26.94 6 LYS B C 1
ATOM 1440 O O . LYS B 1 6 ? -49.219 73.875 -6.703 1 26.94 6 LYS B O 1
ATOM 1445 N N . SER B 1 7 ? -47.406 74.812 -5.926 1 26.72 7 SER B N 1
ATOM 1446 C CA . SER B 1 7 ? -46.406 74.062 -6.629 1 26.72 7 SER B CA 1
ATOM 1447 C C . SER B 1 7 ? -46.375 72.625 -6.156 1 26.72 7 SER B C 1
ATOM 1449 O O . SER B 1 7 ? -46.438 72.375 -4.957 1 26.72 7 SER B O 1
ATOM 1451 N N . ILE B 1 8 ? -46.844 71.688 -7.016 1 28.42 8 ILE B N 1
ATOM 1452 C CA . ILE B 1 8 ? -46.906 70.25 -7.008 1 28.42 8 ILE B CA 1
ATOM 1453 C C . ILE B 1 8 ? -45.531 69.625 -6.812 1 28.42 8 ILE B C 1
ATOM 1455 O O . ILE B 1 8 ? -44.625 69.875 -7.609 1 28.42 8 ILE B O 1
ATOM 1459 N N . GLY B 1 9 ? -45 69.688 -5.543 1 24.75 9 GLY B N 1
ATOM 1460 C CA . GLY B 1 9 ? -43.719 69.062 -5.234 1 24.75 9 GLY B CA 1
ATOM 1461 C C . GLY B 1 9 ? -43.562 67.688 -5.801 1 24.75 9 GLY B C 1
ATOM 1462 O O . GLY B 1 9 ? -44.469 66.875 -5.641 1 24.75 9 GLY B O 1
ATOM 1463 N N . MET B 1 10 ? -42.906 67.562 -7.023 1 24.41 10 MET B N 1
ATOM 1464 C CA . MET B 1 10 ? -42.562 66.375 -7.754 1 24.41 10 MET B CA 1
ATOM 1465 C C . MET B 1 10 ? -41.875 65.312 -6.836 1 24.41 10 MET B C 1
ATOM 1467 O O . MET B 1 10 ? -40.906 65.688 -6.18 1 24.41 10 MET B O 1
ATOM 1471 N N . LEU B 1 11 ? -42.625 64.438 -6.25 1 27.09 11 LEU B N 1
ATOM 1472 C CA . LEU B 1 11 ? -42.188 63.281 -5.461 1 27.09 11 LEU B CA 1
ATOM 1473 C C . LEU B 1 11 ? -41.219 62.438 -6.258 1 27.09 11 LEU B C 1
ATOM 1475 O O . LEU B 1 11 ? -41.562 61.906 -7.309 1 27.09 11 LEU B O 1
ATOM 1479 N N . PHE B 1 12 ? -39.938 62.938 -6.414 1 26.69 12 PHE B N 1
ATOM 1480 C CA . PHE B 1 12 ? -38.938 62.094 -7.07 1 26.69 12 PHE B CA 1
ATOM 1481 C C . PHE B 1 12 ? -38.844 60.719 -6.441 1 26.69 12 PHE B C 1
ATOM 1483 O O . PHE B 1 12 ? -38.656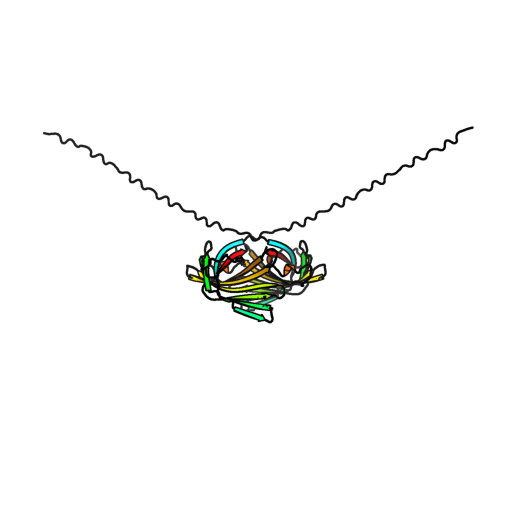 60.594 -5.23 1 26.69 12 PHE B O 1
ATOM 1490 N N . LEU B 1 13 ? -39.656 59.781 -6.953 1 26.91 13 LEU B N 1
ATOM 1491 C CA . LEU B 1 13 ? -39.594 58.375 -6.613 1 26.91 13 LEU B CA 1
ATOM 1492 C C . LEU B 1 13 ? -38.188 57.812 -6.871 1 26.91 13 LEU B C 1
ATOM 1494 O O . LEU B 1 13 ? -37.75 57.75 -8.016 1 26.91 13 LEU B O 1
ATOM 1498 N N . THR B 1 14 ? -37.188 58.25 -6.098 1 32.31 14 THR B N 1
ATOM 1499 C CA . THR B 1 14 ? -35.906 57.625 -6.277 1 32.31 14 THR B CA 1
ATOM 1500 C C . THR B 1 14 ? -36 56.125 -6.246 1 32.31 14 THR B C 1
ATOM 1502 O O . THR B 1 14 ? -36.562 55.531 -5.305 1 32.31 14 THR B O 1
ATOM 1505 N N . GLY B 1 15 ? -36.25 55.531 -7.414 1 29.7 15 GLY B N 1
ATOM 1506 C CA . GLY B 1 15 ? -36.188 54.062 -7.586 1 29.7 15 GLY B CA 1
ATOM 1507 C C . GLY B 1 15 ? -34.938 53.469 -6.992 1 29.7 15 GLY B C 1
ATOM 1508 O O . GLY B 1 15 ? -33.812 53.906 -7.281 1 29.7 15 GLY B O 1
ATOM 1509 N N . LEU B 1 16 ? -35.062 53.031 -5.773 1 32.72 16 LEU B N 1
ATOM 1510 C CA . LEU B 1 16 ? -34.031 52.219 -5.113 1 32.72 16 LEU B CA 1
ATOM 1511 C C . LEU B 1 16 ? -33.594 51.062 -6.016 1 32.72 16 LEU B C 1
ATOM 1513 O O . LEU B 1 16 ? -34.375 50.219 -6.375 1 32.72 16 LEU B O 1
ATOM 1517 N N . PHE B 1 17 ? -32.688 51.375 -6.992 1 33.69 17 PHE B N 1
ATOM 1518 C CA . PHE B 1 17 ? -32.031 50.312 -7.707 1 33.69 17 PHE B CA 1
ATOM 1519 C C . PHE B 1 17 ? -31.391 49.312 -6.734 1 33.69 17 PHE B C 1
ATOM 1521 O O . PHE B 1 17 ? -30.562 49.688 -5.91 1 33.69 17 PHE B O 1
ATOM 1528 N N . MET B 1 18 ? -32.188 48.344 -6.238 1 32.34 18 MET B N 1
ATOM 1529 C CA . MET B 1 18 ? -31.609 47.188 -5.547 1 32.34 18 MET B CA 1
ATOM 1530 C C . MET B 1 18 ? -30.5 46.562 -6.383 1 32.34 18 MET B C 1
ATOM 1532 O O . MET B 1 18 ? -30.734 46.125 -7.512 1 32.34 18 MET B O 1
ATOM 1536 N N . ASN B 1 19 ? -29.344 47.188 -6.418 1 37.25 19 ASN B N 1
ATOM 1537 C CA . ASN B 1 19 ? -28.234 46.375 -6.945 1 37.25 19 ASN B CA 1
ATOM 1538 C C . ASN B 1 19 ? -28.266 44.969 -6.414 1 37.25 19 ASN B C 1
ATOM 1540 O O . ASN B 1 19 ? -28.234 44.75 -5.203 1 37.25 19 ASN B O 1
ATOM 1544 N N . GLY B 1 20 ? -29.062 44.156 -7.113 1 32.91 20 GLY B N 1
ATOM 1545 C CA . GLY B 1 20 ? -28.875 42.75 -6.875 1 32.91 20 GLY B CA 1
ATOM 1546 C C . GLY B 1 20 ? -27.422 42.312 -6.812 1 32.91 20 GLY B C 1
ATOM 1547 O O . GLY B 1 20 ? -26.672 42.5 -7.777 1 32.91 20 GLY B O 1
ATOM 1548 N N . LEU B 1 21 ? -26.812 42.469 -5.688 1 33.5 21 LEU B N 1
ATOM 1549 C CA . LEU B 1 21 ? -25.547 41.781 -5.492 1 33.5 21 LEU B CA 1
ATOM 1550 C C . LEU B 1 21 ? -25.625 40.375 -6.07 1 33.5 21 LEU B C 1
ATOM 1552 O O . LEU B 1 21 ? -26.406 39.531 -5.605 1 33.5 21 LEU B O 1
ATOM 1556 N N . SER B 1 22 ? -25.562 40.312 -7.359 1 32.69 22 SER B N 1
ATOM 1557 C CA . SER B 1 22 ? -25.25 38.969 -7.848 1 32.69 22 SER B CA 1
ATOM 1558 C C . SER B 1 22 ? -24.094 38.344 -7.082 1 32.69 22 SER B C 1
ATOM 1560 O O . SER B 1 22 ? -22.984 38.875 -7.086 1 32.69 22 SER B O 1
ATOM 1562 N N . ALA B 1 23 ? -24.391 37.688 -6.043 1 35.16 23 ALA B N 1
ATOM 1563 C CA . ALA B 1 23 ? -23.422 36.75 -5.48 1 35.16 23 ALA B CA 1
ATOM 1564 C C . ALA B 1 23 ? -22.688 36 -6.586 1 35.16 23 ALA B C 1
ATOM 1566 O O . ALA B 1 23 ? -23.328 35.281 -7.391 1 35.16 23 ALA B O 1
ATOM 1567 N N . GLN B 1 24 ? -21.656 36.531 -7.09 1 32.72 24 GLN B N 1
ATOM 1568 C CA . GLN B 1 24 ? -20.766 35.656 -7.852 1 32.72 24 GLN B CA 1
ATOM 1569 C C . GLN B 1 24 ? -20.516 34.344 -7.121 1 32.72 24 GLN B C 1
ATOM 1571 O O . GLN B 1 24 ? -19.906 34.344 -6.047 1 32.72 24 GLN B O 1
ATOM 1576 N N . GLU B 1 25 ? -21.422 33.5 -7.273 1 32.69 25 GLU B N 1
ATOM 1577 C CA . GLU B 1 25 ? -21.078 32.125 -6.895 1 32.69 25 GLU B CA 1
ATOM 1578 C C . GLU B 1 25 ? -19.703 31.734 -7.441 1 32.69 25 GLU B C 1
ATOM 1580 O O . GLU B 1 25 ? -19.531 31.594 -8.648 1 32.69 25 GLU B O 1
ATOM 1585 N N . ASN B 1 26 ? -18.688 32.375 -6.941 1 33 26 ASN B N 1
ATOM 1586 C CA . ASN B 1 26 ? -17.438 31.688 -7.219 1 33 26 ASN B CA 1
ATOM 1587 C C . ASN B 1 26 ? -17.578 30.172 -7.129 1 33 26 ASN B C 1
ATOM 1589 O O . ASN B 1 26 ? -17.812 29.625 -6.047 1 33 26 ASN B O 1
ATOM 1593 N N . ASP B 1 27 ? -18.203 29.625 -8.102 1 32.47 27 ASP B N 1
ATOM 1594 C CA . ASP B 1 27 ? -18.156 28.188 -8.344 1 32.47 27 ASP B CA 1
ATOM 1595 C C . ASP B 1 27 ? -16.75 27.641 -8.117 1 32.47 27 ASP B C 1
ATOM 1597 O O . ASP B 1 27 ? -15.875 27.766 -8.984 1 32.47 27 ASP B O 1
ATOM 1601 N N . ASP B 1 28 ? -16.125 27.922 -6.992 1 34 28 ASP B N 1
ATOM 1602 C CA . ASP B 1 28 ? -14.961 27.156 -6.57 1 34 28 ASP B CA 1
ATOM 1603 C C . ASP B 1 28 ? -15.109 25.688 -6.93 1 34 28 ASP B C 1
ATOM 1605 O O . ASP B 1 28 ? -15.633 24.891 -6.133 1 34 28 ASP B O 1
ATOM 1609 N N . SER B 1 29 ? -15.547 25.359 -8.102 1 35.75 29 SER B N 1
ATOM 1610 C CA . SER B 1 29 ? -15.43 24 -8.625 1 35.75 29 SER B CA 1
ATOM 1611 C C . SER B 1 29 ? -14.125 23.344 -8.164 1 35.75 29 SER B C 1
ATOM 1613 O O . SER B 1 29 ? -13.039 23.75 -8.594 1 35.75 29 SER B O 1
ATOM 1615 N N . HIS B 1 30 ? -13.969 23.078 -6.938 1 37.69 30 HIS B N 1
ATOM 1616 C CA . HIS B 1 30 ? -12.906 22.219 -6.438 1 37.69 30 HIS B CA 1
ATOM 1617 C C . HIS B 1 30 ? -12.594 21.094 -7.426 1 37.69 30 HIS B C 1
ATOM 1619 O O . HIS B 1 30 ? -13.422 20.219 -7.645 1 37.69 30 HIS B O 1
ATOM 1625 N N . GLU B 1 31 ? -12.102 21.344 -8.586 1 38.78 31 GLU B N 1
ATOM 1626 C CA . GLU B 1 31 ? -11.617 20.359 -9.555 1 38.78 31 GLU B CA 1
ATOM 1627 C C . GLU B 1 31 ? -10.906 19.203 -8.859 1 38.78 31 GLU B C 1
ATOM 1629 O O . GLU B 1 31 ? -9.953 19.422 -8.102 1 38.78 31 GLU B O 1
ATOM 1634 N N . ILE B 1 32 ? -11.633 18.172 -8.398 1 44.53 32 ILE B N 1
ATOM 1635 C CA . ILE B 1 32 ? -11 16.891 -8.062 1 44.53 32 ILE B CA 1
ATOM 1636 C C . ILE B 1 32 ? -9.805 16.656 -8.977 1 44.53 32 ILE B C 1
ATOM 1638 O O . ILE B 1 32 ? -9.945 16.609 -10.195 1 44.53 32 ILE B O 1
ATOM 1642 N N . ILE B 1 33 ? -8.703 17.156 -8.617 1 46.59 33 ILE B N 1
ATOM 1643 C CA . ILE B 1 33 ? -7.465 16.922 -9.352 1 46.59 33 ILE B CA 1
ATOM 1644 C C . ILE B 1 33 ? -7.121 15.438 -9.328 1 46.59 33 ILE B C 1
ATOM 1646 O O . ILE B 1 33 ? -6.832 14.875 -8.266 1 46.59 33 ILE B O 1
ATOM 1650 N N . TYR B 1 34 ? -7.762 14.695 -10.195 1 49.03 34 TYR B N 1
ATOM 1651 C CA . TYR B 1 34 ? -7.367 13.312 -10.453 1 49.03 34 TYR B CA 1
ATOM 1652 C C . TYR B 1 34 ? -5.949 13.242 -11.008 1 49.03 34 TYR B C 1
ATOM 1654 O O . TYR B 1 34 ? -5.586 14.016 -11.898 1 49.03 34 TYR B O 1
ATOM 1662 N N . LYS B 1 35 ? -5.047 13.102 -10.109 1 62.41 35 LYS B N 1
ATOM 1663 C CA . LYS B 1 35 ? -3.734 12.789 -10.664 1 62.41 35 LYS B CA 1
ATOM 1664 C C . LYS B 1 35 ? -3.582 11.281 -10.891 1 62.41 35 LYS B C 1
ATOM 1666 O O . LYS B 1 35 ? -3.916 10.484 -10.023 1 62.41 35 LYS B O 1
ATOM 1671 N N . SER B 1 36 ? -3.613 10.898 -12.125 1 63.88 36 SER B N 1
ATOM 1672 C CA . SER B 1 36 ? -3.449 9.492 -12.508 1 63.88 36 SER B CA 1
ATOM 1673 C C . SER B 1 36 ? -2.033 9.008 -12.219 1 63.88 36 SER B C 1
ATOM 1675 O O . SER B 1 36 ? -1.058 9.641 -12.633 1 63.88 36 SER B O 1
ATOM 1677 N N . PHE B 1 37 ? -2.039 8.18 -11.141 1 79.81 37 PHE B N 1
ATOM 1678 C CA . PHE B 1 37 ? -0.807 7.402 -11.062 1 79.81 37 PHE B CA 1
ATOM 1679 C C . PHE B 1 37 ? -0.686 6.457 -12.258 1 79.81 37 PHE B C 1
ATOM 1681 O O . PHE B 1 37 ? -1.644 5.766 -12.602 1 79.81 37 PHE B O 1
ATOM 1688 N N . LYS B 1 38 ? 0.34 6.641 -12.906 1 85.75 38 LYS B N 1
ATOM 1689 C CA . LYS B 1 38 ? 0.606 5.652 -13.945 1 85.75 38 LYS B CA 1
ATOM 1690 C C . LYS B 1 38 ? 1.024 4.316 -13.336 1 85.75 38 LYS B C 1
ATOM 1692 O O . LYS B 1 38 ? 1.77 4.281 -12.352 1 85.75 38 LYS B O 1
ATOM 1697 N N . THR B 1 39 ? 0.398 3.277 -13.844 1 90.69 39 THR B N 1
ATOM 1698 C CA . THR B 1 39 ? 0.786 1.938 -13.406 1 90.69 39 THR B CA 1
ATOM 1699 C C . THR B 1 39 ? 1.113 1.058 -14.609 1 90.69 39 THR B C 1
ATOM 1701 O O . THR B 1 39 ? 0.705 1.354 -15.734 1 90.69 39 THR B O 1
ATOM 1704 N N . GLU B 1 40 ? 1.881 0.107 -14.383 1 91.25 40 GLU B N 1
ATOM 1705 C CA . GLU B 1 40 ? 2.232 -0.911 -15.367 1 91.25 40 GLU B CA 1
ATOM 1706 C C . GLU B 1 40 ? 1.853 -2.307 -14.883 1 91.25 40 GLU B C 1
ATOM 1708 O O . GLU B 1 40 ? 2.195 -2.693 -13.766 1 91.25 40 GLU B O 1
ATOM 1713 N N . LEU B 1 41 ? 1.125 -2.986 -15.773 1 94.31 41 LEU B N 1
ATOM 1714 C CA . LEU B 1 41 ? 0.832 -4.375 -15.43 1 94.31 41 LEU B CA 1
ATOM 1715 C C . LEU B 1 41 ? 2.107 -5.211 -15.414 1 94.31 41 LEU B C 1
ATOM 1717 O O . LEU B 1 41 ? 2.834 -5.266 -16.406 1 94.31 41 LEU B O 1
ATOM 1721 N N . VAL B 1 42 ? 2.328 -5.805 -14.32 1 96.25 42 VAL B N 1
ATOM 1722 C CA . VAL B 1 42 ? 3.498 -6.664 -14.195 1 96.25 42 VAL B CA 1
ATOM 1723 C C . VAL B 1 42 ? 3.125 -8.102 -14.555 1 96.25 42 VAL B C 1
ATOM 1725 O O . VAL B 1 42 ? 3.756 -8.711 -15.422 1 96.25 42 VAL B O 1
ATOM 1728 N N . TRP B 1 43 ? 2.107 -8.633 -13.875 1 97 43 TRP B N 1
ATOM 1729 C CA . TRP B 1 43 ? 1.557 -9.922 -14.273 1 97 43 TRP B CA 1
ATOM 1730 C C . TRP B 1 43 ? 0.11 -10.062 -13.812 1 97 43 TRP B C 1
ATOM 1732 O O . TRP B 1 43 ? -0.378 -9.25 -13.023 1 97 43 TRP B O 1
ATOM 1742 N N . GLU B 1 44 ? -0.557 -11.016 -14.398 1 97.19 44 GLU B N 1
ATOM 1743 C CA . GLU B 1 44 ? -1.799 -11.594 -13.891 1 97.19 44 GLU B CA 1
ATOM 1744 C C . GLU B 1 44 ? -1.596 -13.031 -13.438 1 97.19 44 GLU B C 1
ATOM 1746 O O . GLU B 1 44 ? -0.897 -13.805 -14.102 1 97.19 44 GLU B O 1
ATOM 1751 N N . ALA B 1 45 ? -2.25 -13.32 -12.359 1 98.19 45 ALA B N 1
ATOM 1752 C CA . ALA B 1 45 ? -2.135 -14.672 -11.828 1 98.19 45 ALA B CA 1
ATOM 1753 C C . ALA B 1 45 ? -3.51 -15.32 -11.664 1 98.19 45 ALA B C 1
ATOM 1755 O O . ALA B 1 45 ? -4.477 -14.641 -11.305 1 98.19 45 ALA B O 1
ATOM 1756 N N . LYS B 1 46 ? -3.562 -16.531 -11.938 1 98.06 46 LYS B N 1
ATOM 1757 C CA . LYS B 1 46 ? -4.637 -17.422 -11.516 1 98.06 46 LYS B CA 1
ATOM 1758 C C . LYS B 1 46 ? -4.199 -18.297 -10.344 1 98.06 46 LYS B C 1
ATOM 1760 O O . LYS B 1 46 ? -3.355 -19.188 -10.508 1 98.06 46 LYS B O 1
ATOM 1765 N N . VAL B 1 47 ? -4.785 -18.062 -9.227 1 98.69 47 VAL B N 1
ATOM 1766 C CA . VAL B 1 47 ? -4.328 -18.734 -8.008 1 98.69 47 VAL B CA 1
ATOM 1767 C C . VAL B 1 47 ? -5.395 -19.703 -7.523 1 98.69 47 VAL B C 1
ATOM 1769 O O . VAL B 1 47 ? -6.512 -19.297 -7.188 1 98.69 47 VAL B O 1
ATOM 1772 N N . LYS B 1 48 ? -5.02 -20.906 -7.461 1 98.44 48 LYS B N 1
ATOM 1773 C CA . LYS B 1 48 ? -5.91 -21.953 -6.969 1 98.44 48 LYS B CA 1
ATOM 1774 C C . LYS B 1 48 ? -5.98 -21.938 -5.441 1 98.44 48 LYS B C 1
ATOM 1776 O O . LYS B 1 48 ? -4.961 -21.797 -4.77 1 98.44 48 LYS B O 1
ATOM 1781 N N . ILE B 1 49 ? -7.219 -22.094 -4.957 1 98.38 49 ILE B N 1
ATOM 1782 C CA . ILE B 1 49 ? -7.383 -22 -3.514 1 98.38 49 ILE B CA 1
ATOM 1783 C C . ILE B 1 49 ? -8.133 -23.219 -2.9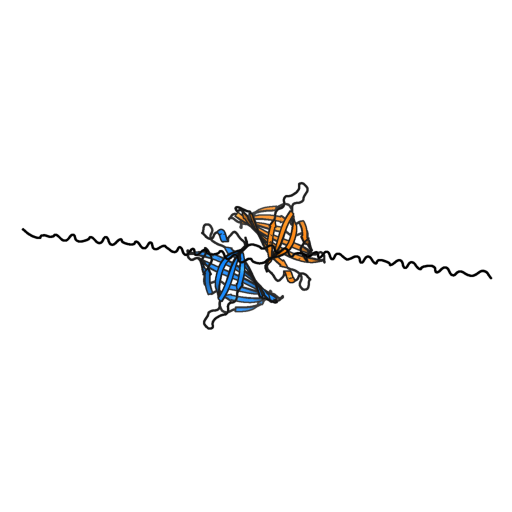96 1 98.38 49 ILE B C 1
ATOM 1785 O O . ILE B 1 49 ? -8.859 -23.875 -3.752 1 98.38 49 ILE B O 1
ATOM 1789 N N . GLY B 1 50 ? -7.895 -23.516 -1.733 1 97.62 50 GLY B N 1
ATOM 1790 C CA . GLY B 1 50 ? -8.531 -24.656 -1.091 1 97.62 50 GLY B CA 1
ATOM 1791 C C . GLY B 1 50 ? -9.742 -24.266 -0.26 1 97.62 50 GLY B C 1
ATOM 1792 O O . GLY B 1 50 ? -10.211 -23.125 -0.328 1 97.62 50 GLY B O 1
ATOM 1793 N N . GLU B 1 51 ? -10.172 -25.25 0.485 1 96.44 51 GLU B N 1
ATOM 1794 C CA . GLU B 1 51 ? -11.336 -25.031 1.339 1 96.44 51 GLU B CA 1
ATOM 1795 C C . GLU B 1 51 ? -11.023 -24.062 2.479 1 96.44 51 GLU B C 1
ATOM 1797 O O . GLU B 1 51 ? -9.969 -24.172 3.115 1 96.44 51 GLU B O 1
ATOM 1802 N N . MET B 1 52 ? -11.922 -23.203 2.67 1 97.25 52 MET B N 1
ATOM 1803 C CA . MET B 1 52 ? -11.781 -22.234 3.748 1 97.25 52 MET B CA 1
ATOM 1804 C C . MET B 1 52 ? -11.781 -22.922 5.109 1 97.25 52 MET B C 1
ATOM 1806 O O . MET B 1 52 ? -12.586 -23.828 5.352 1 97.25 52 MET B O 1
ATOM 1810 N N . ILE B 1 53 ? -10.898 -22.562 5.977 1 97 53 ILE B N 1
ATOM 1811 C CA . ILE B 1 53 ? -10.875 -22.922 7.387 1 97 53 ILE B CA 1
ATOM 1812 C C . ILE B 1 53 ? -11.414 -21.781 8.234 1 97 53 ILE B C 1
ATOM 1814 O O . ILE B 1 53 ? -10.844 -20.688 8.242 1 97 53 ILE B O 1
ATOM 1818 N N . ASN B 1 54 ? -12.43 -22.031 8.961 1 97 54 ASN B N 1
ATOM 1819 C CA . ASN B 1 54 ? -13.039 -21.016 9.805 1 97 54 ASN B CA 1
ATOM 1820 C C . ASN B 1 54 ? -12.477 -21.047 11.227 1 97 54 ASN B C 1
ATOM 1822 O O . ASN B 1 54 ? -12.828 -21.922 12.016 1 97 54 ASN B O 1
ATOM 1826 N N . LEU B 1 55 ? -11.617 -20.156 11.547 1 95.94 55 LEU B N 1
ATOM 1827 C CA . LEU B 1 55 ? -11.156 -20 12.922 1 95.94 55 LEU B CA 1
ATOM 1828 C C . LEU B 1 55 ? -12.258 -19.422 13.805 1 95.94 55 LEU B C 1
ATOM 1830 O O . LEU B 1 55 ? -12.406 -19.828 14.961 1 95.94 55 LEU B O 1
ATOM 1834 N N . GLY B 1 56 ? -12.961 -18.516 13.234 1 95.69 56 GLY B N 1
ATOM 1835 C CA . GLY B 1 56 ? -14.094 -17.938 13.93 1 95.69 56 GLY B CA 1
ATOM 1836 C C . GLY B 1 56 ? -13.766 -16.609 14.609 1 95.69 56 GLY B C 1
ATOM 1837 O O . GLY B 1 56 ? -12.828 -15.922 14.211 1 95.69 56 GLY B O 1
ATOM 1838 N N . GLU B 1 57 ? -14.672 -16.25 15.516 1 95.38 57 GLU B N 1
ATOM 1839 C CA . GLU B 1 57 ? -14.477 -14.992 16.25 1 95.38 57 GLU B CA 1
ATOM 1840 C C . GLU B 1 57 ? -13.18 -15.008 17.047 1 95.38 57 GLU B C 1
ATOM 1842 O O . GLU B 1 57 ? -12.891 -15.977 17.75 1 95.38 57 GLU B O 1
ATOM 1847 N N . SER B 1 58 ? -12.453 -13.969 16.797 1 92.56 58 SER B N 1
ATOM 1848 C CA . SER B 1 58 ? -11.195 -13.789 17.516 1 92.56 58 SER B CA 1
ATOM 1849 C C . SER B 1 58 ? -11.133 -12.43 18.203 1 92.56 58 SER B C 1
ATOM 1851 O O . SER B 1 58 ? -12.094 -11.656 18.141 1 92.56 58 SER B O 1
ATOM 1853 N N . LYS B 1 59 ? -10.023 -12.141 18.859 1 92.75 59 LYS B N 1
ATOM 1854 C CA . LYS B 1 59 ? -9.867 -10.867 19.562 1 92.75 59 LYS B CA 1
ATOM 1855 C C . LYS B 1 59 ? -9.891 -9.695 18.578 1 92.75 59 LYS B C 1
ATOM 1857 O O . LYS B 1 59 ? -10.039 -8.547 18.984 1 92.75 59 LYS B O 1
ATOM 1862 N N . ARG B 1 60 ? -9.781 -9.867 17.297 1 93.25 60 ARG B N 1
ATOM 1863 C CA . ARG B 1 60 ? -9.68 -8.789 16.312 1 93.25 60 ARG B CA 1
ATOM 1864 C C . ARG B 1 60 ? -10.898 -8.773 15.383 1 93.25 60 ARG B C 1
ATOM 1866 O O . ARG B 1 60 ? -11.062 -7.848 14.586 1 93.25 60 ARG B O 1
ATOM 1873 N N . GLY B 1 61 ? -11.625 -9.727 15.398 1 95.38 61 GLY B N 1
ATOM 1874 C CA . GLY B 1 61 ? -12.719 -9.977 14.469 1 95.38 61 GLY B CA 1
ATOM 1875 C C . GLY B 1 61 ? -12.789 -11.414 14 1 95.38 61 GLY B C 1
ATOM 1876 O O . GLY B 1 61 ? -12.18 -12.305 14.602 1 95.38 61 GLY B O 1
ATOM 1877 N N . VAL B 1 62 ? -13.477 -11.664 12.969 1 97.5 62 VAL B N 1
ATOM 1878 C CA . VAL B 1 62 ? -13.641 -13.031 12.477 1 97.5 62 VAL B CA 1
ATOM 1879 C C . VAL B 1 62 ? -12.453 -13.406 11.594 1 97.5 62 VAL B C 1
ATOM 1881 O O . VAL B 1 62 ? -12.094 -12.664 10.672 1 97.5 62 VAL B O 1
ATOM 1884 N N . ARG B 1 63 ? -11.891 -14.562 11.883 1 97.88 63 ARG B N 1
ATOM 1885 C CA . ARG B 1 63 ? -10.719 -15.031 11.148 1 97.88 63 ARG B CA 1
ATOM 1886 C C . ARG B 1 63 ? -11.047 -16.266 10.32 1 97.88 63 ARG B C 1
ATOM 1888 O O . ARG B 1 63 ? -11.68 -17.203 10.812 1 97.88 63 ARG B O 1
ATOM 1895 N N . ARG B 1 64 ? -10.664 -16.156 9.031 1 98.19 64 ARG B N 1
ATOM 1896 C CA . ARG B 1 64 ? -10.727 -17.266 8.094 1 98.19 64 ARG B CA 1
ATOM 1897 C C . ARG B 1 64 ? -9.383 -17.484 7.402 1 98.19 64 ARG B C 1
ATOM 1899 O O . ARG B 1 64 ? -8.633 -16.531 7.188 1 98.19 64 ARG B O 1
ATOM 1906 N N . ILE B 1 65 ? -9.125 -18.719 7.133 1 98.44 65 ILE B N 1
ATOM 1907 C CA . ILE B 1 65 ? -7.875 -19.047 6.457 1 98.44 65 ILE B CA 1
ATOM 1908 C C . ILE B 1 65 ? -8.164 -19.844 5.188 1 98.44 65 ILE B C 1
ATOM 1910 O O . ILE B 1 65 ? -8.977 -20.766 5.199 1 98.44 65 ILE B O 1
ATOM 1914 N N . ILE B 1 66 ? -7.539 -19.484 4.094 1 98.69 66 ILE B N 1
ATOM 1915 C CA . ILE B 1 66 ? -7.703 -20.172 2.818 1 98.69 66 ILE B CA 1
ATOM 1916 C C . ILE B 1 66 ? -6.348 -20.672 2.316 1 98.69 66 ILE B C 1
ATOM 1918 O O . ILE B 1 66 ? -5.449 -19.859 2.055 1 98.69 66 ILE B O 1
ATOM 1922 N N . PRO B 1 67 ? -6.203 -21.984 2.156 1 98.62 67 PRO B N 1
ATOM 1923 C CA . PRO B 1 67 ? -4.945 -22.5 1.614 1 98.62 67 PRO B CA 1
ATOM 1924 C C . PRO B 1 67 ? -4.73 -22.125 0.153 1 98.62 67 PRO B C 1
ATOM 1926 O O . PRO B 1 67 ? -5.688 -22.047 -0.619 1 98.62 67 PRO B O 1
ATOM 1929 N N . ILE B 1 68 ? -3.537 -21.859 -0.198 1 98.81 68 ILE B N 1
ATOM 1930 C CA . ILE B 1 68 ? -3.137 -21.641 -1.583 1 98.81 68 ILE B CA 1
ATOM 1931 C C . ILE B 1 68 ? -2.564 -22.922 -2.166 1 98.81 68 ILE B C 1
ATOM 1933 O O . ILE B 1 68 ? -1.618 -23.5 -1.617 1 98.81 68 ILE B O 1
ATOM 1937 N N . LEU B 1 69 ? -3.006 -23.344 -3.354 1 98.69 69 LEU B N 1
ATOM 1938 C CA . LEU B 1 69 ? -2.746 -24.703 -3.822 1 98.69 69 LEU B CA 1
ATOM 1939 C C . LEU B 1 69 ? -1.925 -24.688 -5.105 1 98.69 69 LEU B C 1
ATOM 1941 O O . LEU B 1 69 ? -1.637 -25.734 -5.68 1 98.69 69 LEU B O 1
ATOM 1945 N N . GLY B 1 70 ? -1.654 -23.547 -5.594 1 98.62 70 GLY B N 1
ATOM 1946 C CA . GLY B 1 70 ? -0.908 -23.438 -6.836 1 98.62 70 GLY B CA 1
ATOM 1947 C C . GLY B 1 70 ? -1.501 -22.422 -7.797 1 98.62 70 GLY B C 1
ATOM 1948 O O . GLY B 1 70 ? -2.184 -21.484 -7.379 1 98.62 70 GLY B O 1
ATOM 1949 N N . GLY B 1 71 ? -1.115 -22.562 -9.078 1 98.56 71 GLY B N 1
ATOM 1950 C CA . GLY B 1 71 ? -1.599 -21.688 -10.133 1 98.56 71 GLY B CA 1
ATOM 1951 C C . GLY B 1 71 ? -0.504 -21.219 -11.07 1 98.56 71 GLY B C 1
ATOM 1952 O O . GLY B 1 71 ? 0.553 -21.859 -11.164 1 98.56 71 GLY B O 1
ATOM 1953 N 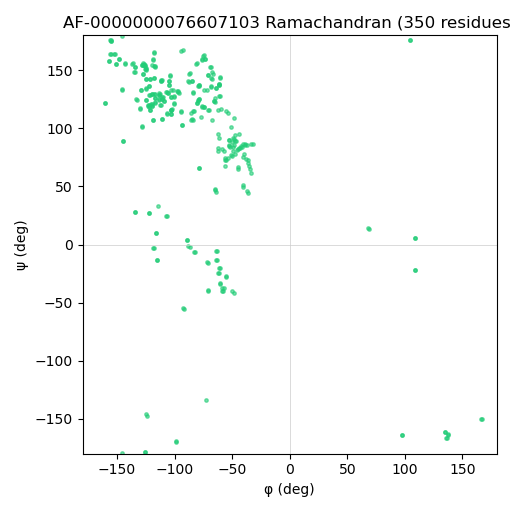N . THR B 1 72 ? -0.892 -20.219 -11.828 1 98.75 72 THR B N 1
ATOM 1954 C CA . THR B 1 72 ? 0.025 -19.672 -12.828 1 98.75 72 THR B CA 1
ATOM 1955 C C . THR B 1 72 ? 0.02 -18.156 -12.789 1 98.75 72 THR B C 1
ATOM 1957 O O . THR B 1 72 ? -0.921 -17.531 -12.281 1 98.75 72 THR B O 1
ATOM 1960 N N . PHE B 1 73 ? 1.084 -17.594 -13.18 1 98.56 73 PHE B N 1
ATOM 1961 C CA . PHE B 1 73 ? 1.13 -16.156 -13.422 1 98.56 73 PHE B CA 1
ATOM 1962 C C . PHE B 1 73 ? 1.851 -15.844 -14.727 1 98.56 73 PHE B C 1
ATOM 1964 O O . PHE B 1 73 ? 2.748 -16.578 -15.133 1 98.56 73 PHE B O 1
ATOM 1971 N N . SER B 1 74 ? 1.405 -14.758 -15.352 1 98.19 74 SER B N 1
ATOM 1972 C CA . SER B 1 74 ? 1.959 -14.367 -16.641 1 98.19 74 SER B CA 1
ATOM 1973 C C . SER B 1 74 ? 2 -12.852 -16.797 1 98.19 74 SER B C 1
ATOM 1975 O O . SER B 1 74 ? 1.034 -12.164 -16.453 1 98.19 74 SER B O 1
ATOM 1977 N N . GLY B 1 75 ? 3.1 -12.367 -17.25 1 95.81 75 GLY B N 1
ATOM 1978 C CA . GLY B 1 75 ? 3.311 -10.961 -17.578 1 95.81 75 GLY B CA 1
ATOM 1979 C C . GLY B 1 75 ? 4.238 -10.758 -18.766 1 95.81 75 GLY B C 1
ATOM 1980 O O . GLY B 1 75 ? 4.605 -11.719 -19.453 1 95.81 75 GLY B O 1
ATOM 1981 N N . THR B 1 76 ? 4.527 -9.531 -19.172 1 87.81 76 THR B N 1
ATOM 1982 C CA . THR B 1 76 ? 5.32 -9.219 -20.344 1 87.81 76 THR B CA 1
ATOM 1983 C C . THR B 1 76 ? 6.711 -9.836 -20.25 1 87.81 76 THR B C 1
ATOM 1985 O O . THR B 1 76 ? 7.191 -10.461 -21.203 1 87.81 76 THR B O 1
ATOM 1988 N N . ASN B 1 77 ? 7.402 -9.859 -19.141 1 89.56 77 ASN B N 1
ATOM 1989 C CA . ASN B 1 77 ? 8.758 -10.391 -19.047 1 89.56 77 ASN B CA 1
ATOM 1990 C C . ASN B 1 77 ? 8.914 -11.297 -17.828 1 89.56 77 ASN B C 1
ATOM 1992 O O . ASN B 1 77 ? 10.008 -11.406 -17.266 1 89.56 77 ASN B O 1
ATOM 1996 N N . ILE B 1 78 ? 7.805 -11.859 -17.5 1 96.69 78 ILE B N 1
ATOM 1997 C CA . ILE B 1 78 ? 7.855 -12.695 -16.312 1 96.69 78 ILE B CA 1
ATOM 1998 C C . ILE B 1 78 ? 6.672 -13.664 -16.312 1 96.69 78 ILE B C 1
ATOM 2000 O O . ILE B 1 78 ? 5.516 -13.234 -16.391 1 96.69 78 ILE B O 1
ATOM 2004 N N . ASN B 1 79 ? 7.023 -14.977 -16.266 1 98.38 79 ASN B N 1
ATOM 2005 C CA . ASN B 1 79 ? 6.02 -16.031 -16.234 1 98.38 79 ASN B CA 1
ATOM 2006 C C . ASN B 1 79 ? 6.457 -17.188 -15.352 1 98.38 79 ASN B C 1
ATOM 2008 O O . ASN B 1 79 ? 7.652 -17.391 -15.125 1 98.38 79 ASN B O 1
ATOM 2012 N N . GLY B 1 80 ? 5.457 -17.922 -14.883 1 98.75 80 GLY B N 1
ATOM 2013 C CA . GLY B 1 80 ? 5.785 -19.094 -14.094 1 98.75 80 GLY B CA 1
ATOM 2014 C C . GLY B 1 80 ? 4.59 -19.656 -13.352 1 98.75 80 GLY B C 1
ATOM 2015 O O . GLY B 1 80 ? 3.463 -19.609 -13.844 1 98.75 80 GLY B O 1
ATOM 2016 N N . VAL B 1 81 ? 4.91 -20.25 -12.227 1 98.88 81 VAL B N 1
ATOM 2017 C CA . VAL B 1 81 ? 3.852 -20.906 -11.477 1 98.88 81 VAL B CA 1
ATOM 2018 C C . VAL B 1 81 ? 3.816 -20.375 -10.047 1 98.88 81 VAL B C 1
ATOM 2020 O O . VAL B 1 81 ? 4.82 -19.859 -9.547 1 98.88 81 VAL B O 1
ATOM 2023 N N . VAL B 1 82 ? 2.59 -20.406 -9.484 1 98.88 82 VAL B N 1
ATOM 2024 C CA . VAL B 1 82 ? 2.42 -20.281 -8.039 1 98.88 82 VAL B CA 1
ATOM 2025 C C . VAL B 1 82 ? 2.713 -21.609 -7.363 1 98.88 82 VAL B C 1
ATOM 2027 O O . VAL B 1 82 ? 2.137 -22.641 -7.73 1 98.88 82 VAL B O 1
ATOM 2030 N N . LEU B 1 83 ? 3.633 -21.656 -6.422 1 98.81 83 LEU B N 1
ATOM 2031 C CA . LEU B 1 83 ? 3.934 -22.906 -5.73 1 98.81 83 LEU B CA 1
ATOM 2032 C C . LEU B 1 83 ? 2.797 -23.297 -4.793 1 98.81 83 LEU B C 1
ATOM 2034 O O . LEU B 1 83 ? 2.143 -22.422 -4.207 1 98.81 83 LEU B O 1
ATOM 2038 N N . PRO B 1 84 ? 2.576 -24.562 -4.66 1 98.5 84 PRO B N 1
ATOM 2039 C CA . PRO B 1 84 ? 1.445 -25.016 -3.85 1 98.5 84 PRO B CA 1
ATOM 2040 C C . PRO B 1 84 ? 1.734 -24.953 -2.35 1 98.5 84 PRO B C 1
ATOM 2042 O O . PRO B 1 84 ? 1.741 -26 -1.681 1 98.5 84 PRO B O 1
ATOM 2045 N N . MET B 1 85 ? 1.905 -23.844 -1.819 1 98.19 85 MET B N 1
ATOM 2046 C CA . MET B 1 85 ? 2.135 -23.578 -0.401 1 98.19 85 MET B CA 1
ATOM 2047 C C . MET B 1 85 ? 1.748 -22.141 -0.042 1 98.19 85 MET B C 1
ATOM 2049 O O . MET B 1 85 ? 1.789 -21.25 -0.893 1 98.19 85 MET B O 1
ATOM 2053 N N . GLY B 1 86 ? 1.492 -21.938 1.195 1 98.38 86 GLY B N 1
ATOM 2054 C CA . GLY B 1 86 ? 1.072 -20.625 1.694 1 98.38 86 GLY B CA 1
ATOM 2055 C C . GLY B 1 86 ? -0.412 -20.562 1.995 1 98.38 86 GLY B C 1
ATOM 2056 O O . GLY B 1 86 ? -1.139 -21.531 1.803 1 98.38 86 GLY B O 1
ATOM 2057 N N . GLU B 1 87 ? -0.794 -19.406 2.529 1 98.62 87 GLU B N 1
ATOM 2058 C CA . GLU B 1 87 ? -2.174 -19.203 2.955 1 98.62 87 GLU B CA 1
ATOM 2059 C C . GLU B 1 87 ? -2.562 -17.719 2.854 1 98.62 87 GLU B C 1
ATOM 2061 O O . GLU B 1 87 ? -1.699 -16.844 2.908 1 98.62 87 GLU B O 1
ATOM 2066 N N . ASP B 1 88 ? -3.793 -17.578 2.729 1 98.75 88 ASP B N 1
ATOM 2067 C CA . ASP B 1 88 ? -4.434 -16.281 2.914 1 98.75 88 ASP B CA 1
ATOM 2068 C C . ASP B 1 88 ? -5.137 -16.203 4.266 1 98.75 88 ASP B C 1
ATOM 2070 O O . ASP B 1 88 ? -6.066 -16.969 4.535 1 98.75 88 ASP B O 1
ATOM 2074 N N . TRP B 1 89 ? -4.664 -15.32 5.105 1 98.62 89 TRP B N 1
ATOM 2075 C CA . TRP B 1 89 ? -5.309 -15.016 6.379 1 98.62 89 TRP B CA 1
ATOM 2076 C C . TRP B 1 89 ? -6.242 -13.82 6.246 1 98.62 89 TRP B C 1
ATOM 2078 O O . TRP B 1 89 ? -5.789 -12.688 6.035 1 98.62 89 TRP B O 1
ATOM 2088 N N . GLN B 1 90 ? -7.547 -14.133 6.43 1 98.56 90 GLN B N 1
ATOM 2089 C CA . GLN B 1 90 ? -8.555 -13.086 6.285 1 98.56 90 GLN B CA 1
ATOM 2090 C C . GLN B 1 90 ? -9.078 -12.641 7.648 1 98.56 90 GLN B C 1
ATOM 2092 O O . GLN B 1 90 ? -9.297 -13.461 8.539 1 98.56 90 GLN B O 1
ATOM 2097 N N . LEU B 1 91 ? -9.234 -11.383 7.844 1 98.56 91 LEU B N 1
ATOM 2098 C CA . LEU B 1 91 ? -9.859 -10.789 9.016 1 98.56 91 LEU B CA 1
ATOM 2099 C C . LEU B 1 91 ? -11.062 -9.945 8.625 1 98.56 91 LEU B C 1
ATOM 2101 O O . LEU B 1 91 ? -10.93 -8.969 7.883 1 98.56 91 LEU B O 1
ATOM 2105 N N . VAL B 1 92 ? -12.203 -10.359 9.062 1 97.75 92 VAL B N 1
ATOM 2106 C CA . VAL B 1 92 ? -13.367 -9.484 8.961 1 97.75 92 VAL B CA 1
ATOM 2107 C C . VAL B 1 92 ? -13.391 -8.516 10.133 1 97.75 92 VAL B C 1
ATOM 2109 O O . VAL B 1 92 ? -13.625 -8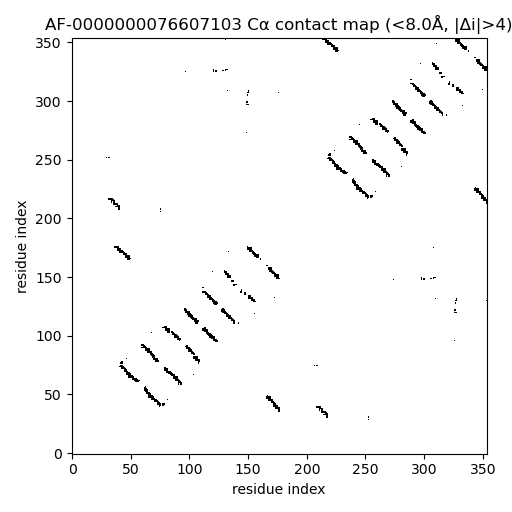.91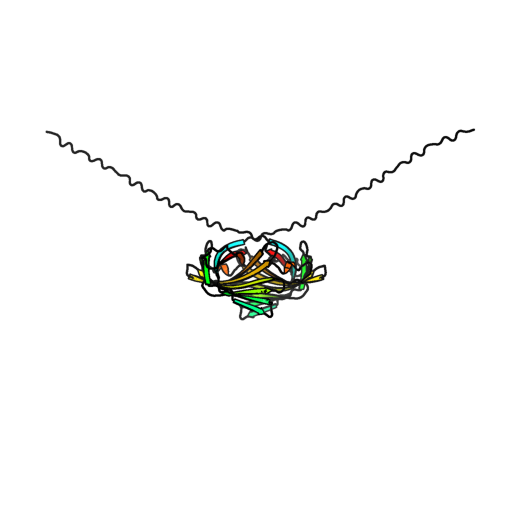4 11.281 1 97.75 92 VAL B O 1
ATOM 2112 N N . ARG B 1 93 ? -13.242 -7.266 9.82 1 96.81 93 ARG B N 1
ATOM 2113 C CA . ARG B 1 93 ? -13.219 -6.219 10.836 1 96.81 93 ARG B CA 1
ATOM 2114 C C . ARG B 1 93 ? -14.617 -5.969 11.398 1 96.81 93 ARG B C 1
ATOM 2116 O O . ARG B 1 93 ? -15.617 -6.246 10.727 1 96.81 93 ARG B O 1
ATOM 2123 N N . PRO B 1 94 ? -14.656 -5.375 12.562 1 93.88 94 PRO B N 1
ATOM 2124 C CA . PRO B 1 94 ? -15.961 -5.039 13.148 1 93.88 94 PRO B CA 1
ATOM 2125 C C . PRO B 1 94 ? -16.75 -4.059 12.289 1 93.88 94 PRO B C 1
ATOM 2127 O O . PRO B 1 94 ? -17.984 -4.023 12.359 1 93.88 94 PRO B O 1
ATOM 2130 N N . ASP B 1 95 ? -16.109 -3.301 11.508 1 93.94 95 ASP B N 1
ATOM 2131 C CA . ASP B 1 95 ? -16.828 -2.322 10.695 1 93.94 95 ASP B CA 1
ATOM 2132 C C . ASP B 1 95 ? -17.297 -2.934 9.375 1 93.94 95 ASP B C 1
ATOM 2134 O O . ASP B 1 95 ? -17.797 -2.229 8.508 1 93.94 95 ASP B O 1
ATOM 2138 N N . GLY B 1 96 ? -16.969 -4.176 9.141 1 94.75 96 GLY B N 1
ATOM 2139 C CA . GLY B 1 96 ? -17.531 -4.898 8.016 1 94.75 96 GLY B CA 1
ATOM 2140 C C . GLY B 1 96 ? -16.531 -5.164 6.906 1 94.75 96 GLY B C 1
ATOM 2141 O O . GLY B 1 96 ? -16.734 -6.039 6.062 1 94.75 96 GLY B O 1
ATOM 2142 N N . ASP B 1 97 ? -15.5 -4.414 6.852 1 97.88 97 ASP B N 1
ATOM 2143 C CA . ASP B 1 97 ? -14.477 -4.645 5.828 1 97.88 97 ASP B CA 1
ATOM 2144 C C . ASP B 1 97 ? -13.727 -5.945 6.086 1 97.88 97 ASP B C 1
ATOM 2146 O O . ASP B 1 97 ? -13.633 -6.398 7.227 1 97.88 97 ASP B O 1
ATOM 2150 N N . THR B 1 98 ? -13.227 -6.527 5.039 1 98.19 98 THR B N 1
ATOM 2151 C CA . THR B 1 98 ? -12.375 -7.707 5.148 1 98.19 98 THR B CA 1
ATOM 2152 C C . THR B 1 98 ? -10.945 -7.387 4.703 1 98.19 98 THR B C 1
ATOM 2154 O O . THR B 1 98 ? -10.742 -6.816 3.633 1 98.19 98 THR B O 1
ATOM 2157 N N . GLU B 1 99 ? -10.016 -7.648 5.543 1 98.69 99 GLU B N 1
ATOM 2158 C CA . GLU B 1 99 ? -8.602 -7.57 5.211 1 98.69 99 GLU B CA 1
ATOM 2159 C C . GLU B 1 99 ? -8.016 -8.953 4.941 1 98.69 99 GLU B C 1
ATOM 2161 O O . GLU B 1 99 ? -8.164 -9.867 5.758 1 98.69 99 GLU B O 1
ATOM 2166 N N . LEU B 1 100 ? -7.363 -9.07 3.77 1 98.75 100 LEU B N 1
ATOM 2167 C CA . LEU B 1 100 ? -6.664 -10.305 3.436 1 98.75 100 LEU B CA 1
ATOM 2168 C C . LEU B 1 100 ? -5.156 -10.133 3.576 1 98.75 100 LEU B C 1
ATOM 2170 O O . LEU B 1 100 ? -4.609 -9.094 3.203 1 98.75 100 LEU B O 1
ATOM 2174 N N . TYR B 1 101 ? -4.516 -11.148 4.078 1 98.75 101 TYR B N 1
ATOM 2175 C CA . TYR B 1 101 ? -3.064 -11.273 4.125 1 98.75 101 TYR B CA 1
ATOM 2176 C C . TYR B 1 101 ? -2.617 -12.609 3.543 1 98.75 101 TYR B C 1
ATOM 2178 O O . TYR B 1 101 ? -2.688 -13.641 4.215 1 98.75 101 TYR B O 1
ATOM 2186 N N . ALA B 1 102 ? -2.135 -12.602 2.32 1 98.88 102 ALA B N 1
ATOM 2187 C CA . ALA B 1 102 ? -1.668 -13.82 1.657 1 98.88 102 ALA B CA 1
ATOM 2188 C C . ALA B 1 102 ? -0.152 -13.797 1.484 1 98.88 102 ALA B C 1
ATOM 2190 O O . ALA B 1 102 ? 0.406 -12.836 0.95 1 98.88 102 ALA B O 1
ATOM 2191 N N . ARG B 1 103 ? 0.466 -14.828 1.946 1 98.81 103 ARG B N 1
ATOM 2192 C CA . ARG B 1 103 ? 1.88 -15.047 1.658 1 98.81 103 ARG B CA 1
ATOM 2193 C C . ARG B 1 103 ? 2.082 -16.328 0.856 1 98.81 103 ARG B C 1
ATOM 2195 O O . ARG B 1 103 ? 1.612 -17.391 1.254 1 98.81 103 ARG B O 1
ATOM 2202 N N . TYR B 1 104 ? 2.768 -16.219 -0.279 1 98.75 104 TYR B N 1
ATOM 2203 C CA . TYR B 1 104 ? 3.027 -17.359 -1.151 1 98.75 104 TYR B CA 1
ATOM 2204 C C . TYR B 1 104 ? 4.273 -17.109 -1.999 1 98.75 104 TYR B C 1
ATOM 2206 O O . TYR B 1 104 ? 4.926 -16.078 -1.875 1 98.75 104 TYR B O 1
ATOM 2214 N N . LEU B 1 105 ? 4.621 -18.156 -2.73 1 98.88 105 LEU B N 1
ATOM 2215 C CA . LEU B 1 105 ? 5.828 -18.094 -3.549 1 98.88 105 LEU B CA 1
ATOM 2216 C C . LEU B 1 105 ? 5.496 -18.328 -5.02 1 98.88 105 LEU B C 1
ATOM 2218 O O . LEU B 1 105 ? 4.648 -19.156 -5.352 1 98.88 105 LEU B O 1
ATOM 2222 N N . LEU B 1 106 ? 6.203 -17.594 -5.82 1 98.88 106 LEU B N 1
ATOM 2223 C CA . LEU B 1 106 ? 6.246 -17.844 -7.258 1 98.88 106 LEU B CA 1
ATOM 2224 C C . LEU B 1 106 ? 7.555 -18.516 -7.656 1 98.88 106 LEU B C 1
ATOM 2226 O O . LEU B 1 106 ? 8.602 -18.25 -7.062 1 98.88 106 LEU B O 1
ATOM 2230 N N . LYS B 1 107 ? 7.434 -19.344 -8.609 1 98.88 107 LYS B N 1
ATOM 2231 C CA . LYS B 1 107 ? 8.602 -19.844 -9.328 1 98.88 107 LYS B CA 1
ATOM 2232 C C . LYS B 1 107 ? 8.531 -19.484 -10.805 1 98.88 107 LYS B C 1
ATOM 2234 O O . LYS B 1 107 ? 7.602 -19.875 -11.508 1 98.88 107 LYS B O 1
ATOM 2239 N N . THR B 1 108 ? 9.523 -18.719 -11.227 1 98.75 108 THR B N 1
ATOM 2240 C CA . THR B 1 108 ? 9.562 -18.328 -12.633 1 98.75 108 THR B CA 1
ATOM 2241 C C . THR B 1 108 ? 10 -19.484 -13.508 1 98.75 108 THR B C 1
ATOM 2243 O O . THR B 1 108 ? 10.594 -20.453 -13.023 1 98.75 108 THR B O 1
ATOM 2246 N N . ASP B 1 109 ? 9.727 -19.328 -14.805 1 98.56 109 ASP B N 1
ATOM 2247 C CA . ASP B 1 109 ? 10.078 -20.375 -15.758 1 98.56 109 ASP B CA 1
ATOM 2248 C C . ASP B 1 109 ? 11.586 -20.625 -15.766 1 98.56 109 ASP B C 1
ATOM 2250 O O . ASP B 1 109 ? 12.031 -21.75 -15.969 1 98.56 109 ASP B O 1
ATOM 2254 N N . ASP B 1 110 ? 12.273 -19.562 -15.562 1 98.12 110 ASP B N 1
ATOM 2255 C CA . ASP B 1 110 ? 13.727 -19.703 -15.57 1 98.12 110 ASP B CA 1
ATOM 2256 C C . ASP B 1 110 ? 14.25 -20.031 -14.172 1 98.12 110 ASP B C 1
ATOM 2258 O O . ASP B 1 110 ? 15.461 -19.969 -13.93 1 98.12 110 ASP B O 1
ATOM 2262 N N . GLY B 1 111 ? 13.438 -20.219 -13.203 1 98.38 111 GLY B N 1
ATOM 2263 C CA . GLY B 1 111 ? 13.82 -20.969 -12.016 1 98.38 111 GLY B CA 1
ATOM 2264 C C . GLY B 1 111 ? 13.977 -20.094 -10.789 1 98.38 111 GLY B C 1
ATOM 2265 O O . GLY B 1 111 ? 14.328 -20.594 -9.711 1 98.38 111 GLY B O 1
ATOM 2266 N N . TYR B 1 112 ? 13.68 -18.859 -10.844 1 98.62 112 TYR B N 1
ATOM 2267 C CA . TYR B 1 112 ? 13.836 -18 -9.68 1 98.62 112 TYR B CA 1
ATOM 2268 C C . TYR B 1 112 ? 12.586 -18.031 -8.797 1 98.62 112 TYR B C 1
ATOM 2270 O O . TYR B 1 112 ? 11.469 -18.156 -9.297 1 98.62 112 TYR B O 1
ATOM 2278 N N . ILE B 1 113 ? 12.836 -17.891 -7.469 1 98.88 113 ILE B N 1
ATOM 2279 C CA . ILE B 1 113 ? 11.758 -17.844 -6.48 1 98.88 113 ILE B CA 1
ATOM 2280 C C . ILE B 1 113 ? 11.508 -16.406 -6.051 1 98.88 113 ILE B C 1
ATOM 2282 O O . ILE B 1 113 ? 12.445 -15.648 -5.801 1 98.88 113 ILE B O 1
ATOM 2286 N N . ILE B 1 114 ? 10.234 -16.047 -6.035 1 98.75 114 ILE B N 1
ATOM 2287 C CA . ILE B 1 114 ? 9.812 -14.711 -5.594 1 98.75 114 ILE B CA 1
ATOM 2288 C C . ILE B 1 114 ? 8.781 -14.844 -4.48 1 98.75 114 ILE B C 1
ATOM 2290 O O . ILE B 1 114 ? 7.777 -15.547 -4.633 1 98.75 114 ILE B O 1
ATOM 2294 N N . GLN B 1 115 ? 9.008 -14.242 -3.33 1 98.88 115 GLN B N 1
ATOM 2295 C CA . GLN B 1 115 ? 7.988 -14.172 -2.291 1 98.88 115 GLN B CA 1
ATOM 2296 C C . GLN B 1 115 ? 6.969 -13.07 -2.596 1 98.88 115 GLN B C 1
ATOM 2298 O O . GLN B 1 115 ? 7.34 -11.977 -3.01 1 98.88 115 GLN B O 1
ATOM 2303 N N . VAL B 1 116 ? 5.746 -13.414 -2.393 1 98.88 116 VAL B N 1
ATOM 2304 C CA . VAL B 1 116 ? 4.656 -12.453 -2.529 1 98.88 116 VAL B CA 1
ATOM 2305 C C . VAL B 1 116 ? 3.914 -12.32 -1.2 1 98.88 116 VAL B C 1
ATOM 2307 O O . VAL B 1 116 ? 3.451 -13.32 -0.638 1 98.88 116 VAL B O 1
ATOM 2310 N N . ILE B 1 117 ? 3.877 -11.141 -0.665 1 98.88 117 ILE B N 1
ATOM 2311 C CA . ILE B 1 117 ? 2.904 -10.781 0.362 1 98.88 117 ILE B CA 1
ATOM 2312 C C . ILE B 1 117 ? 1.835 -9.867 -0.235 1 98.88 117 ILE B C 1
ATOM 2314 O O . ILE B 1 117 ? 2.133 -8.75 -0.667 1 98.88 117 ILE B O 1
ATOM 2318 N N . ASN B 1 118 ? 0.66 -10.383 -0.302 1 98.81 118 ASN B N 1
ATOM 2319 C CA . ASN B 1 118 ? -0.472 -9.695 -0.91 1 98.81 118 ASN B CA 1
ATOM 2320 C C . ASN B 1 118 ? -1.511 -9.297 0.134 1 98.81 118 ASN B C 1
ATOM 2322 O O . ASN B 1 118 ? -2.23 -10.148 0.657 1 98.81 118 ASN B O 1
ATOM 2326 N N . LYS B 1 119 ? -1.595 -8 0.426 1 98.81 119 LYS B N 1
ATOM 2327 C CA . LYS B 1 119 ? -2.561 -7.469 1.384 1 98.81 119 LYS B CA 1
ATOM 2328 C C . LYS B 1 119 ? -3.736 -6.812 0.669 1 98.81 119 LYS B C 1
ATOM 2330 O O . LYS B 1 119 ? -3.574 -5.781 0.012 1 98.81 119 LYS B O 1
ATOM 2335 N N . VAL B 1 120 ? -4.938 -7.371 0.848 1 98.44 120 VAL B N 1
ATOM 2336 C CA . VAL B 1 120 ? -6.129 -6.902 0.151 1 98.44 120 VAL B CA 1
ATOM 2337 C C . VAL B 1 120 ? -7.086 -6.254 1.146 1 98.44 120 VAL B C 1
ATOM 2339 O O . VAL B 1 120 ? -7.242 -6.734 2.271 1 98.44 120 VAL B O 1
ATOM 2342 N N . LEU B 1 121 ? -7.688 -5.203 0.701 1 98.56 121 LEU B N 1
ATOM 2343 C CA . LEU B 1 121 ? -8.852 -4.656 1.38 1 98.56 121 LEU B CA 1
ATOM 2344 C C . LEU B 1 121 ? -10.117 -4.859 0.544 1 98.56 121 LEU B C 1
ATOM 2346 O O . LEU B 1 121 ? -10.156 -4.473 -0.625 1 98.56 121 LEU B O 1
ATOM 2350 N N . MET B 1 122 ? -11.094 -5.473 1.158 1 97.75 122 MET B N 1
ATOM 2351 C CA . MET B 1 122 ? -12.422 -5.609 0.56 1 97.75 122 MET B CA 1
ATOM 2352 C C . MET B 1 122 ? -13.453 -4.809 1.342 1 97.75 122 MET B C 1
ATOM 2354 O O . MET B 1 122 ? -13.523 -4.906 2.568 1 97.75 122 MET B O 1
ATOM 2358 N N . HIS B 1 123 ? -14.156 -4.078 0.634 1 97.38 123 HIS B N 1
ATOM 2359 C CA . HIS B 1 123 ? -15.234 -3.27 1.192 1 97.38 123 HIS B CA 1
ATOM 2360 C C . HIS B 1 123 ? -16.5 -3.398 0.362 1 97.38 123 HIS B C 1
ATOM 2362 O O . HIS B 1 123 ? -16.484 -3.172 -0.85 1 97.38 123 HIS B O 1
ATOM 2368 N N . GLU B 1 124 ? -17.594 -3.777 1.025 1 93 124 GLU B N 1
ATOM 2369 C CA . GLU B 1 124 ? -18.875 -3.926 0.337 1 93 124 GLU B CA 1
ATOM 2370 C C . GLU B 1 124 ? -19.609 -2.588 0.237 1 93 124 GLU B C 1
ATOM 2372 O O . GLU B 1 124 ? -19.938 -1.979 1.256 1 93 124 GLU B O 1
ATOM 2377 N N . GLY B 1 125 ? -19.688 -2.014 -0.898 1 89.06 125 GLY B N 1
ATOM 2378 C CA . GLY B 1 125 ? -20.5 -0.853 -1.224 1 89.06 125 GLY B CA 1
ATOM 2379 C C . GLY B 1 125 ? -21.438 -1.089 -2.396 1 89.06 125 GLY B C 1
ATOM 2380 O O . GLY B 1 125 ? -22.031 -2.156 -2.508 1 89.06 125 GLY B O 1
ATOM 2381 N N . SER B 1 126 ? -21.641 0.009 -3.166 1 88 126 SER B N 1
ATOM 2382 C CA . SER B 1 126 ? -22.438 -0.202 -4.379 1 88 126 SER B CA 1
ATOM 2383 C C . SER B 1 126 ? -21.781 -1.242 -5.285 1 88 126 SER B C 1
ATOM 2385 O O . SER B 1 126 ? -22.469 -2.049 -5.91 1 88 126 SER B O 1
ATOM 2387 N N . GLN B 1 127 ? -20.453 -1.163 -5.293 1 90.44 127 GLN B N 1
ATOM 2388 C CA . GLN B 1 127 ? -19.625 -2.197 -5.914 1 90.44 127 GLN B CA 1
ATOM 2389 C C . GLN B 1 127 ? -18.594 -2.74 -4.93 1 90.44 127 GLN B C 1
ATOM 2391 O O . GLN B 1 127 ? -18.203 -2.053 -3.982 1 90.44 127 GLN B O 1
ATOM 2396 N N . LEU B 1 128 ? -18.234 -3.938 -5.223 1 92.69 128 LEU B N 1
ATOM 2397 C CA . LEU B 1 128 ? -17.219 -4.516 -4.355 1 92.69 128 LEU B CA 1
ATOM 2398 C C . LEU B 1 128 ? -15.859 -3.852 -4.59 1 92.69 128 LEU B C 1
ATOM 2400 O O . LEU B 1 128 ? -15.352 -3.844 -5.711 1 92.69 128 LEU B O 1
ATOM 2404 N N . TYR B 1 129 ? -15.469 -3.229 -3.559 1 95.56 129 TYR B N 1
ATOM 2405 C CA . TYR B 1 129 ? -14.094 -2.73 -3.537 1 95.56 129 TYR B CA 1
ATOM 2406 C C . TYR B 1 129 ? -13.117 -3.842 -3.184 1 95.56 129 TYR B C 1
ATOM 2408 O O . TYR B 1 129 ? -13.242 -4.484 -2.139 1 95.56 129 TYR B O 1
ATOM 2416 N N . SER B 1 130 ? -12.156 -4.133 -4.039 1 96.38 130 SER B N 1
ATOM 2417 C CA . SER B 1 130 ? -11.156 -5.18 -3.844 1 96.38 130 SER B CA 1
ATOM 2418 C C . SER B 1 130 ? -9.805 -4.766 -4.43 1 96.38 130 SER B C 1
ATOM 2420 O O . SER B 1 130 ? -9.531 -5.016 -5.605 1 96.38 130 SER B O 1
ATOM 2422 N N . LYS B 1 131 ? -9.016 -4.113 -3.619 1 97.06 131 LYS B N 1
ATOM 2423 C CA . LYS B 1 131 ? -7.695 -3.621 -4.008 1 97.06 131 LYS B CA 1
ATOM 2424 C C . LYS B 1 131 ? -6.621 -4.098 -3.035 1 97.06 131 LYS B C 1
ATOM 2426 O O . LYS B 1 131 ? -6.922 -4.449 -1.893 1 97.06 131 LYS B O 1
ATOM 2431 N N . SER B 1 132 ? -5.387 -4.145 -3.625 1 97.19 132 SER B N 1
ATOM 2432 C CA . SER B 1 132 ? -4.348 -4.684 -2.756 1 97.19 132 SER B CA 1
ATOM 2433 C C . SER B 1 132 ? -3.062 -3.867 -2.861 1 97.19 132 SER B C 1
ATOM 2435 O O . SER B 1 132 ? -2.893 -3.088 -3.801 1 97.19 132 SER B O 1
ATOM 2437 N N . VAL B 1 133 ? -2.279 -3.92 -1.828 1 98.5 133 VAL B N 1
ATOM 2438 C CA . VAL B 1 133 ? -0.864 -3.562 -1.795 1 98.5 133 VAL B CA 1
ATOM 2439 C C . VAL B 1 133 ? -0.014 -4.828 -1.711 1 98.5 133 VAL B C 1
ATOM 2441 O O . VAL B 1 133 ? -0.278 -5.707 -0.887 1 98.5 133 VAL B O 1
ATOM 2444 N N . ILE B 1 134 ? 1.014 -4.895 -2.6 1 98.5 134 ILE B N 1
ATOM 2445 C CA . ILE B 1 134 ? 1.808 -6.113 -2.703 1 98.5 134 ILE B CA 1
ATOM 2446 C C . ILE B 1 134 ? 3.268 -5.809 -2.381 1 98.5 134 ILE B C 1
ATOM 2448 O O . ILE B 1 134 ? 3.824 -4.82 -2.867 1 98.5 134 ILE B O 1
ATOM 2452 N N . ASP B 1 135 ? 3.783 -6.582 -1.514 1 98.25 135 ASP B N 1
ATOM 2453 C CA . ASP B 1 135 ? 5.215 -6.578 -1.238 1 98.25 135 ASP B CA 1
ATOM 2454 C C . ASP B 1 135 ? 5.906 -7.773 -1.895 1 98.25 135 ASP B C 1
ATOM 2456 O O . ASP B 1 135 ? 5.492 -8.922 -1.699 1 98.25 135 ASP B O 1
ATOM 2460 N N . LEU B 1 136 ? 6.941 -7.504 -2.66 1 98.69 136 LEU B N 1
ATOM 2461 C CA . LEU B 1 136 ? 7.688 -8.539 -3.375 1 98.69 136 LEU B CA 1
ATOM 2462 C C . LEU B 1 136 ? 9.133 -8.586 -2.904 1 98.69 136 LEU B C 1
ATOM 2464 O O . LEU B 1 136 ? 9.75 -7.547 -2.646 1 98.69 136 LEU B O 1
ATOM 2468 N N . GLU B 1 137 ? 9.633 -9.797 -2.846 1 98.5 137 GLU B N 1
ATOM 2469 C CA . GLU B 1 137 ? 11.047 -10.023 -2.594 1 98.5 137 GLU B CA 1
ATOM 2470 C C . GLU B 1 137 ? 11.641 -10.992 -3.617 1 98.5 137 GLU B C 1
ATOM 2472 O O . GLU B 1 137 ? 11.234 -12.148 -3.697 1 98.5 137 GLU B O 1
ATOM 2477 N N . ALA B 1 138 ? 12.555 -10.492 -4.367 1 98.5 138 ALA B N 1
ATOM 2478 C CA . ALA B 1 138 ? 13.234 -11.258 -5.41 1 98.5 138 ALA B CA 1
ATOM 2479 C C . ALA B 1 138 ? 14.727 -11.359 -5.137 1 98.5 138 ALA B C 1
ATOM 2481 O O . ALA B 1 138 ? 15.305 -10.5 -4.461 1 98.5 138 ALA B O 1
ATOM 2482 N N . PRO B 1 139 ? 15.328 -12.383 -5.637 1 97.94 139 PRO B N 1
ATOM 2483 C CA . PRO B 1 139 ? 16.781 -12.492 -5.438 1 97.94 139 PRO B CA 1
ATOM 2484 C C . PRO B 1 139 ? 17.547 -11.328 -6.062 1 97.94 139 PRO B C 1
ATOM 2486 O O . PRO B 1 139 ? 17.234 -10.906 -7.18 1 97.94 139 PRO B O 1
ATOM 2489 N N . ILE B 1 140 ? 18.531 -10.867 -5.312 1 96.19 140 ILE B N 1
ATOM 2490 C CA . ILE B 1 140 ? 19.422 -9.852 -5.855 1 96.19 140 ILE B CA 1
ATOM 2491 C C . ILE B 1 140 ? 20.25 -10.453 -6.992 1 96.19 140 ILE B C 1
ATOM 2493 O O . ILE B 1 140 ? 20.578 -11.641 -6.98 1 96.19 140 ILE B O 1
ATOM 2497 N N . ASN B 1 141 ? 20.609 -9.695 -7.977 1 96.12 141 ASN B N 1
ATOM 2498 C CA . ASN B 1 141 ? 21.406 -10.094 -9.141 1 96.12 141 ASN B CA 1
ATOM 2499 C C . ASN B 1 141 ? 20.641 -11.055 -10.039 1 96.12 141 ASN B C 1
ATOM 2501 O O . ASN B 1 141 ? 21.234 -11.781 -10.836 1 96.12 141 ASN B O 1
ATOM 2505 N N . SER B 1 142 ? 19.422 -11.172 -9.867 1 97.44 142 SER B N 1
ATOM 2506 C CA . SER B 1 142 ? 18.562 -11.898 -10.797 1 97.44 142 SER B CA 1
ATOM 2507 C C . SER B 1 142 ? 17.922 -10.953 -11.812 1 97.44 142 SER B C 1
ATOM 2509 O O . SER B 1 142 ? 17.938 -9.734 -11.633 1 97.44 142 SER B O 1
ATOM 2511 N N . PRO B 1 143 ? 17.344 -11.57 -12.883 1 97.25 143 PRO B N 1
ATOM 2512 C CA . PRO B 1 143 ? 16.609 -10.727 -13.836 1 97.25 143 PRO B CA 1
ATOM 2513 C C . PRO B 1 143 ? 15.398 -10.039 -13.203 1 97.25 143 PRO B C 1
ATOM 2515 O O . PRO B 1 143 ? 14.805 -9.148 -13.812 1 97.25 143 PRO B O 1
ATOM 2518 N N . TYR B 1 144 ? 15.07 -10.352 -11.945 1 98.06 144 TYR B N 1
ATOM 2519 C CA . TYR B 1 144 ? 13.844 -9.867 -11.328 1 98.06 144 TYR B CA 1
ATOM 2520 C C . TYR B 1 144 ? 14.148 -8.953 -10.148 1 98.06 144 TYR B C 1
ATOM 2522 O O . TYR B 1 144 ? 13.258 -8.617 -9.367 1 98.06 144 TYR B O 1
ATOM 2530 N N . GLU B 1 145 ? 15.359 -8.602 -10 1 97.06 145 GLU B N 1
ATOM 2531 C CA . GLU B 1 145 ? 15.773 -7.727 -8.906 1 97.06 145 GLU B CA 1
ATOM 2532 C C . GLU B 1 145 ? 14.977 -6.426 -8.906 1 97.06 145 GLU B C 1
ATOM 2534 O O . GLU B 1 145 ? 14.742 -5.832 -7.855 1 97.06 145 GLU B O 1
ATOM 2539 N N . TYR B 1 146 ? 14.508 -6.004 -10.07 1 95.25 146 TYR B N 1
ATOM 2540 C CA . TYR B 1 146 ? 13.758 -4.758 -10.211 1 95.25 146 TYR B CA 1
ATOM 2541 C C . TYR B 1 146 ? 12.484 -4.793 -9.375 1 95.25 146 TYR B C 1
ATOM 2543 O O . TYR B 1 146 ? 11.953 -3.746 -8.992 1 95.25 146 TYR B O 1
ATOM 2551 N N . LEU B 1 147 ? 12 -5.895 -9 1 97.62 147 LEU B N 1
ATOM 2552 C CA . LEU B 1 147 ? 10.781 -6.051 -8.219 1 97.62 147 LEU B CA 1
ATOM 2553 C C . LEU B 1 147 ? 10.992 -5.586 -6.781 1 97.62 147 LEU B C 1
ATOM 2555 O O . LEU B 1 147 ? 10.023 -5.375 -6.043 1 97.62 147 LEU B O 1
ATOM 2559 N N . ASN B 1 148 ? 12.219 -5.418 -6.32 1 97.75 148 ASN B N 1
ATOM 2560 C CA . ASN B 1 148 ? 12.523 -5.008 -4.953 1 97.75 148 ASN B CA 1
ATOM 2561 C C . ASN B 1 148 ? 12.422 -3.492 -4.789 1 97.75 148 ASN B C 1
ATOM 2563 O O . ASN B 1 148 ? 12.539 -2.975 -3.676 1 97.75 148 ASN B O 1
ATOM 2567 N N . HIS B 1 149 ? 12.203 -2.771 -5.934 1 97.38 149 HIS B N 1
ATOM 2568 C CA . HIS B 1 149 ? 12.5 -1.345 -5.895 1 97.38 149 HIS B CA 1
ATOM 2569 C C . HIS B 1 149 ? 11.273 -0.512 -6.258 1 97.38 149 HIS B C 1
ATOM 2571 O O . HIS B 1 149 ? 11.406 0.61 -6.75 1 97.38 149 HIS B O 1
ATOM 2577 N N . ALA B 1 150 ? 10.086 -1.03 -6.012 1 96.38 150 ALA B N 1
ATOM 2578 C CA . ALA B 1 150 ? 8.867 -0.277 -6.285 1 96.38 150 ALA B CA 1
ATOM 2579 C C . ALA B 1 150 ? 7.73 -0.712 -5.363 1 96.38 150 ALA B C 1
ATOM 2581 O O . ALA B 1 150 ? 7.824 -1.75 -4.703 1 96.38 150 ALA B O 1
ATOM 2582 N N . ILE B 1 151 ? 6.762 0.139 -5.359 1 96.44 151 ILE B N 1
ATOM 2583 C CA . ILE B 1 151 ? 5.484 -0.213 -4.75 1 96.44 151 ILE B CA 1
ATOM 2584 C C . ILE B 1 151 ? 4.594 -0.907 -5.777 1 96.44 151 ILE B C 1
ATOM 2586 O O . ILE B 1 151 ? 4.523 -0.485 -6.934 1 96.44 151 ILE B O 1
ATOM 2590 N N . PHE B 1 152 ? 3.916 -1.893 -5.344 1 97.62 152 PHE B N 1
ATOM 2591 C CA . PHE B 1 152 ? 2.986 -2.613 -6.207 1 97.62 152 PHE B CA 1
ATOM 2592 C C . PHE B 1 152 ? 1.578 -2.586 -5.625 1 97.62 152 PHE B C 1
ATOM 2594 O O . PHE B 1 152 ? 1.396 -2.74 -4.414 1 97.62 152 PHE B O 1
ATOM 2601 N N . ILE B 1 153 ? 0.647 -2.344 -6.477 1 97.44 153 ILE B N 1
ATOM 2602 C CA . ILE B 1 153 ? -0.768 -2.42 -6.133 1 97.44 153 ILE B CA 1
ATOM 2603 C C . ILE B 1 153 ? -1.447 -3.498 -6.977 1 97.44 153 ILE B C 1
ATOM 2605 O O . ILE B 1 153 ? -0.875 -3.98 -7.953 1 97.44 153 ILE B O 1
ATOM 2609 N N . GLY B 1 154 ? -2.629 -3.879 -6.566 1 96.69 154 GLY B N 1
ATOM 2610 C CA . GLY B 1 154 ? -3.223 -5 -7.281 1 96.69 154 GLY B CA 1
ATOM 2611 C C . GLY B 1 154 ? -4.738 -5.027 -7.195 1 96.69 154 GLY B C 1
ATOM 2612 O O . GLY B 1 154 ? -5.344 -4.152 -6.578 1 96.69 154 GLY B O 1
ATOM 2613 N N . THR B 1 155 ? -5.281 -5.984 -7.918 1 96.12 155 THR B N 1
ATOM 2614 C CA . THR B 1 155 ? -6.707 -6.301 -7.914 1 96.12 155 THR B CA 1
ATOM 2615 C C . THR B 1 155 ? -6.93 -7.773 -7.574 1 96.12 155 THR B C 1
ATOM 2617 O O . THR B 1 155 ? -6.055 -8.609 -7.805 1 96.12 155 THR B O 1
ATOM 2620 N N . LEU B 1 156 ? -8.039 -8.023 -6.996 1 96.25 156 LEU B N 1
ATOM 2621 C CA . LEU B 1 156 ? -8.531 -9.367 -6.738 1 96.25 156 LEU B CA 1
ATOM 2622 C C . LEU B 1 156 ? -9.898 -9.586 -7.379 1 96.25 156 LEU B C 1
ATOM 2624 O O . LEU B 1 156 ? -10.859 -8.883 -7.055 1 96.25 156 LEU B O 1
ATOM 2628 N N . GLY B 1 157 ? -9.914 -10.578 -8.281 1 95.12 157 GLY B N 1
ATOM 2629 C CA . GLY B 1 157 ? -11.148 -10.922 -8.977 1 95.12 157 GLY B CA 1
ATOM 2630 C C . GLY B 1 157 ? -11.633 -12.328 -8.68 1 95.12 157 GLY B C 1
ATOM 2631 O O . GLY B 1 157 ? -10.828 -13.219 -8.383 1 95.12 157 GLY B O 1
ATOM 2632 N N . PHE B 1 158 ? -12.883 -12.461 -8.805 1 93.31 158 PHE B N 1
ATOM 2633 C CA . PHE B 1 158 ? -13.555 -13.734 -8.586 1 93.31 158 PHE B CA 1
ATOM 2634 C C . PHE B 1 158 ? -14.25 -14.203 -9.859 1 93.31 158 PHE B C 1
ATOM 2636 O O . PHE B 1 158 ? -15.32 -13.703 -10.211 1 93.31 158 PHE B O 1
ATOM 2643 N N . PRO B 1 159 ? -13.695 -15.18 -10.445 1 92.38 159 PRO B N 1
ATOM 2644 C CA . PRO B 1 159 ? -14.281 -15.633 -11.703 1 92.38 159 PRO B CA 1
ATOM 2645 C C . PRO B 1 159 ? -15.547 -16.453 -11.5 1 92.38 159 PRO B C 1
ATOM 2647 O O . PRO B 1 159 ? -15.781 -16.984 -10.414 1 92.38 159 PRO B O 1
ATOM 2650 N N . ASP B 1 160 ? -16.266 -16.469 -12.602 1 90.31 160 ASP B N 1
ATOM 2651 C CA . ASP B 1 160 ? -17.344 -17.453 -12.648 1 90.31 160 ASP B CA 1
ATOM 2652 C C . ASP B 1 160 ? -16.781 -18.859 -12.875 1 90.31 160 ASP B C 1
ATOM 2654 O O . ASP B 1 160 ? -16.188 -19.125 -13.914 1 90.31 160 ASP B O 1
ATOM 2658 N N . LEU B 1 161 ? -17.031 -19.625 -11.961 1 88.94 161 LEU B N 1
ATOM 2659 C CA . LEU B 1 161 ? -16.453 -20.969 -12.031 1 88.94 161 LEU B CA 1
ATOM 2660 C C . LEU B 1 161 ? -17.328 -21.891 -12.867 1 88.94 161 LEU B C 1
ATOM 2662 O O . LEU B 1 161 ? -18.562 -21.812 -12.797 1 88.94 161 LEU B O 1
ATOM 2666 N N . LYS B 1 162 ? -16.641 -22.656 -13.594 1 87.94 162 LYS B N 1
ATOM 2667 C CA . LYS B 1 162 ? -17.344 -23.75 -14.273 1 87.94 162 LYS B CA 1
ATOM 2668 C C . LYS B 1 162 ? -17.578 -24.922 -13.328 1 87.94 162 LYS B C 1
ATOM 2670 O O . LYS B 1 162 ? -16.906 -25.047 -12.297 1 87.94 162 LYS B O 1
ATOM 2675 N N . GLU B 1 163 ? -18.562 -25.766 -13.578 1 85.44 163 GLU B N 1
ATOM 2676 C CA . GLU B 1 163 ? -18.969 -26.859 -12.711 1 85.44 163 GLU B CA 1
ATOM 2677 C C . GLU B 1 163 ? -17.766 -27.719 -12.305 1 85.44 163 GLU B C 1
ATOM 2679 O O . GLU B 1 163 ? -17.656 -28.109 -11.141 1 85.44 163 GLU B O 1
ATOM 2684 N N . ASP B 1 164 ? -16.797 -28.031 -13.148 1 88.5 164 ASP B N 1
ATOM 2685 C CA . ASP B 1 164 ? -15.719 -28.969 -12.836 1 88.5 164 ASP B CA 1
ATOM 2686 C C . ASP B 1 164 ? -14.398 -28.219 -12.617 1 88.5 164 ASP B C 1
ATOM 2688 O O . ASP B 1 164 ? -13.328 -28.828 -12.617 1 88.5 164 ASP B O 1
ATOM 2692 N N . GLU B 1 165 ? -14.555 -27 -12.258 1 89.88 165 GLU B N 1
ATOM 2693 C CA . GLU B 1 165 ? -13.32 -26.234 -12.102 1 89.88 165 GLU B CA 1
ATOM 2694 C C . GLU B 1 165 ? -12.984 -26.016 -10.633 1 89.88 165 GLU B C 1
ATOM 2696 O O . GLU B 1 165 ? -13.867 -25.688 -9.828 1 89.88 165 GLU B O 1
ATOM 2701 N N . ASP B 1 166 ? -11.734 -26.328 -10.328 1 92.62 166 ASP B N 1
ATOM 2702 C CA . ASP B 1 166 ? -11.266 -26 -8.992 1 92.62 166 ASP B CA 1
ATOM 2703 C C . ASP B 1 166 ? -11.336 -24.484 -8.75 1 92.62 166 ASP B C 1
ATOM 2705 O O . ASP B 1 166 ? -11.086 -23.703 -9.656 1 92.62 166 ASP B O 1
ATOM 2709 N N . PRO B 1 167 ? -11.68 -24.141 -7.496 1 96 167 PRO B N 1
ATOM 2710 C CA . PRO B 1 167 ? -11.766 -22.719 -7.203 1 96 167 PRO B CA 1
ATOM 2711 C C . PRO B 1 167 ? -10.438 -21.984 -7.395 1 96 167 PRO B C 1
ATOM 2713 O O . PRO B 1 167 ? -9.375 -22.531 -7.086 1 96 167 PRO B O 1
ATOM 2716 N N . TYR B 1 168 ? -10.508 -20.859 -7.973 1 97.38 168 TYR B N 1
ATOM 2717 C CA . TYR B 1 168 ? -9.344 -20 -8.109 1 97.38 168 TYR B CA 1
ATOM 2718 C C . TYR B 1 168 ? -9.758 -18.531 -8.094 1 97.38 168 TYR B C 1
ATOM 2720 O O . TYR B 1 168 ? -10.945 -18.203 -8.234 1 97.38 168 TYR B O 1
ATOM 2728 N N . VAL B 1 169 ? -8.844 -17.656 -7.809 1 97.69 169 VAL B N 1
ATOM 2729 C CA . VAL B 1 169 ? -9.039 -16.219 -7.887 1 97.69 169 VAL B CA 1
ATOM 2730 C C . VAL B 1 169 ? -8.062 -15.617 -8.898 1 97.69 169 VAL B C 1
ATOM 2732 O O . VAL B 1 169 ? -7.07 -16.266 -9.266 1 97.69 169 VAL B O 1
ATOM 2735 N N . ILE B 1 170 ? -8.391 -14.445 -9.375 1 97.38 170 ILE B N 1
ATOM 2736 C CA . ILE B 1 170 ? -7.555 -13.727 -10.336 1 97.38 170 ILE B CA 1
ATOM 2737 C C . ILE B 1 170 ? -6.918 -12.516 -9.664 1 97.38 170 ILE B C 1
ATOM 2739 O O . ILE B 1 170 ? -7.617 -11.664 -9.109 1 97.38 170 ILE B O 1
ATOM 2743 N N . ILE B 1 171 ? -5.613 -12.484 -9.727 1 97.69 171 ILE B N 1
ATOM 2744 C CA . ILE B 1 171 ? -4.871 -11.383 -9.117 1 97.69 171 ILE B CA 1
ATOM 2745 C C . ILE B 1 171 ? -4.121 -10.609 -10.195 1 97.69 171 ILE B C 1
ATOM 2747 O O . ILE B 1 171 ? -3.314 -11.18 -10.93 1 97.69 171 ILE B O 1
ATOM 2751 N N . GLY B 1 172 ? -4.395 -9.32 -10.289 1 96.44 172 GLY B N 1
ATOM 2752 C CA . GLY B 1 172 ? -3.57 -8.414 -11.078 1 96.44 172 GLY B CA 1
ATOM 2753 C C . GLY B 1 172 ? -2.555 -7.656 -10.242 1 96.44 172 GLY B C 1
ATOM 2754 O O . GLY B 1 172 ? -2.885 -7.141 -9.172 1 96.44 172 GLY B O 1
ATOM 2755 N N . VAL B 1 173 ? -1.326 -7.648 -10.703 1 97.12 173 VAL B N 1
ATOM 2756 C CA . VAL B 1 173 ? -0.262 -6.934 -10 1 97.12 173 VAL B CA 1
ATOM 2757 C C . VAL B 1 173 ? 0.285 -5.82 -10.898 1 97.12 173 VAL B C 1
ATOM 2759 O O . VAL B 1 173 ? 0.688 -6.07 -12.031 1 97.12 173 VAL B O 1
ATOM 2762 N N . TYR B 1 174 ? 0.338 -4.648 -10.312 1 96.06 174 TYR B N 1
ATOM 2763 C CA . TYR B 1 174 ? 0.715 -3.455 -11.062 1 96.06 174 TYR B CA 1
ATOM 2764 C C . TYR B 1 174 ? 1.818 -2.689 -10.344 1 96.06 174 TYR B C 1
ATOM 2766 O O . TYR B 1 174 ? 1.756 -2.494 -9.125 1 96.06 174 TYR B O 1
ATOM 2774 N N . LYS B 1 175 ? 2.799 -2.318 -11.086 1 95.44 175 LYS B N 1
ATOM 2775 C CA . LYS B 1 175 ? 3.844 -1.446 -10.562 1 95.44 175 LYS B CA 1
ATOM 2776 C C . LYS B 1 175 ? 3.381 0.008 -10.531 1 95.44 175 LYS B C 1
ATOM 2778 O O . LYS B 1 175 ? 2.873 0.524 -11.523 1 95.44 175 LYS B O 1
ATOM 2783 N N . LEU B 1 176 ? 3.475 0.589 -9.383 1 94.31 176 LEU B N 1
ATOM 2784 C CA . LEU B 1 176 ? 3.219 2.021 -9.281 1 94.31 176 LEU B CA 1
ATOM 2785 C C . LEU B 1 176 ? 4.398 2.824 -9.82 1 94.31 176 LEU B C 1
ATOM 2787 O O . LEU B 1 176 ? 5.516 2.711 -9.312 1 94.31 176 LEU B O 1
ATOM 2791 N N . LEU B 1 177 ? 4.105 3.668 -10.914 1 89.88 177 LEU B N 1
ATOM 2792 C CA . LEU B 1 177 ? 5.219 4.336 -11.578 1 89.88 177 LEU B CA 1
ATOM 2793 C C . LEU B 1 177 ? 5.488 5.699 -10.953 1 89.88 177 LEU B C 1
ATOM 2795 O O . LEU B 1 177 ? 4.57 6.344 -10.438 1 89.88 177 LEU B O 1
#

Sequence (354 aa):
MTVLSKSIGMLFLTGLFMNGLSAQENDDSHEIIYKSFKTELVWEAKVKIGEMINLGESKRGVRRIIPILGGTFSGTNINGVVLPMGEDWQLVRPDGDTELYARYLLKTDDGYIIQVINKVLMHEGSQLYSKSVIDLEAPINSPYEYLNHAIFIGTLGFPDLKEDEDPYVIIGVYKLLMTVLSKSIGMLFLTGLFMNGLSAQENDDSHEIIYKSFKTELVWEAKVKIGEMINLGESKRGVRRIIPILGGTFSGTNINGVVLPMGEDWQLVRPDGDTELYARYLLKTDDGYIIQVINKVLMHEGSQLYSKSVIDLEAPINSPYEYLNHAIFIGTLGFPDLKEDEDPYVIIGVYKLL